Protein AF-A0A0F5JUY8-F1 (afdb_monomer)

Organism: NCBI:txid28092

Solvent-accessible surface area (backbone atoms only — not comparable to full-atom values): 11875 Å² total; per-residue (Å²): 127,95,74,89,75,73,87,66,77,48,59,68,58,51,35,54,55,33,52,53,48,35,56,56,37,53,53,51,24,50,56,30,47,75,56,16,34,54,60,63,17,45,33,35,49,43,54,36,54,53,33,39,54,48,33,49,47,42,26,49,24,62,66,76,54,71,52,73,68,51,56,54,43,42,58,39,68,73,52,69,70,44,87,41,70,90,46,50,93,74,43,79,65,74,76,66,86,75,63,64,68,58,53,43,50,52,51,36,68,35,85,86,72,62,82,61,39,69,62,50,38,50,52,56,50,50,56,54,57,67,34,45,32,47,67,72,6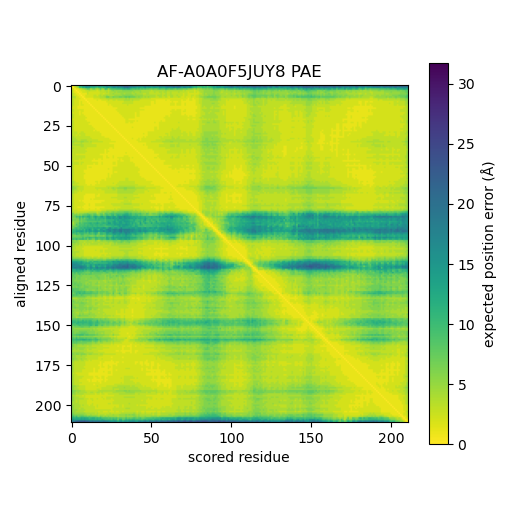0,33,66,79,55,57,49,71,38,46,37,84,90,77,75,40,72,51,83,82,34,38,69,89,40,71,66,39,51,56,52,62,60,52,51,52,58,56,53,53,48,50,46,51,38,53,25,47,43,26,54,36,74,66,38,57,71,61,20,55,53,43,46,55,49,46,55,54,49,67,74,64,57,90,129

Secondary structure (DSSP, 8-state):
------S--SHHHHHHHHHHHHHHHHHHHHHHHHHT-HHHHHHHHHHHHHHHHHHHHHHHHHHH---HHHHHHHHHHS--S-SSTT-GGG---------HHHHHHHHHT-TTT-S-HHHHHHHHHHHHHHHHHHHHT-HHHHGGGEETTTTEE--S--TTSHHHHHHHHHHHHHHHHHHHHHHHHHHHTT-HHHHHHHHHHHHHHHHT---

Sequence (211 aa):
MHGYRYTEQDAFHAILQKLARIVSTLRAAHLLLSNGFIQEQASLCRIVDEAEVDVTFLALGLIHGETDLHKRFLSTFYQEENEDPDRPAQTRNKRGNVPRQKIAAFIANSPTLGGDPSTAIAAMQAIHKTTSGYIHGASPFLMEMYCGRTCQFRMNGLRTSRLWQDHKDDIWNYVYRGLVAFCLTAKAIGDNSNFDTILEYTRKFSLSEPK

Radius of gyration: 19.15 Å; Cα contacts (8 Å, |Δi|>4): 217; chains: 1; bounding box: 52×30×54 Å

Structure (mmCIF, N/CA/C/O backbone):
data_AF-A0A0F5JUY8-F1
#
_entry.id   AF-A0A0F5JUY8-F1
#
loop_
_atom_site.group_PDB
_atom_site.id
_atom_site.type_symbol
_atom_site.label_atom_id
_atom_site.label_alt_id
_atom_site.label_comp_id
_atom_site.label_asym_id
_atom_site.label_entity_id
_atom_site.label_seq_id
_atom_site.pdbx_PDB_ins_code
_atom_site.Cartn_x
_atom_site.Cartn_y
_atom_site.Cartn_z
_atom_site.occupancy
_atom_site.B_iso_or_equiv
_atom_site.auth_seq_id
_atom_site.auth_comp_id
_atom_site.auth_asym_id
_atom_site.auth_atom_id
_atom_site.pdbx_PDB_model_num
ATOM 1 N N . MET A 1 1 ? -24.785 -7.655 -8.819 1.00 60.84 1 MET A N 1
ATOM 2 C CA . MET A 1 1 ? -23.397 -7.685 -8.285 1.00 60.84 1 MET A CA 1
ATOM 3 C C . MET A 1 1 ? -23.305 -8.727 -7.167 1.00 60.84 1 MET A C 1
ATOM 5 O O . MET A 1 1 ? -24.056 -8.612 -6.209 1.00 60.84 1 MET A O 1
ATOM 9 N N . HIS A 1 2 ? -22.433 -9.737 -7.282 1.00 71.06 2 HIS A N 1
ATOM 10 C CA . HIS A 1 2 ? -22.393 -10.920 -6.391 1.00 71.06 2 HIS A CA 1
ATOM 11 C C . HIS A 1 2 ? -21.433 -10.806 -5.181 1.00 71.06 2 HIS A C 1
ATOM 13 O O . HIS A 1 2 ? -20.951 -11.816 -4.681 1.00 71.06 2 HIS A O 1
ATOM 19 N N . GLY A 1 3 ? -21.109 -9.593 -4.720 1.00 82.25 3 GLY A N 1
ATOM 20 C CA . GLY A 1 3 ? -20.210 -9.392 -3.573 1.00 82.25 3 GLY A CA 1
ATOM 21 C C . GLY A 1 3 ? -20.919 -9.516 -2.220 1.00 82.25 3 GLY A C 1
ATOM 22 O O . GLY A 1 3 ? -22.042 -9.035 -2.063 1.00 82.25 3 GLY A O 1
ATOM 23 N N . TYR A 1 4 ? -20.259 -10.118 -1.230 1.00 90.12 4 TYR A N 1
ATOM 24 C CA . TYR A 1 4 ? -20.701 -10.054 0.168 1.00 90.12 4 TYR A CA 1
ATOM 25 C C . TYR A 1 4 ? -20.409 -8.667 0.759 1.00 90.12 4 TYR A C 1
ATOM 27 O O . TYR A 1 4 ? -19.415 -8.040 0.392 1.00 90.12 4 TYR A O 1
ATOM 35 N N . ARG A 1 5 ? -21.267 -8.193 1.672 1.00 91.31 5 ARG A N 1
ATOM 36 C CA . ARG A 1 5 ? -21.062 -6.960 2.448 1.00 91.31 5 ARG A CA 1
ATOM 37 C C . ARG A 1 5 ? -20.971 -7.292 3.927 1.00 91.31 5 ARG A C 1
ATOM 39 O O . ARG A 1 5 ? -21.705 -8.157 4.398 1.00 91.31 5 ARG A O 1
ATOM 46 N N . TYR A 1 6 ? -20.115 -6.570 4.639 1.00 93.38 6 TYR A N 1
ATOM 47 C CA . TYR A 1 6 ? -20.194 -6.522 6.092 1.00 93.38 6 TYR A CA 1
ATOM 48 C C . TYR A 1 6 ? -21.405 -5.695 6.515 1.00 93.38 6 TYR A C 1
ATOM 50 O O . TYR A 1 6 ? -21.670 -4.638 5.935 1.00 93.38 6 TYR A O 1
ATOM 58 N N . THR A 1 7 ? -22.121 -6.180 7.527 1.00 93.69 7 THR A N 1
ATOM 59 C CA . THR A 1 7 ? -23.129 -5.378 8.232 1.00 93.69 7 THR A CA 1
ATOM 60 C C . THR A 1 7 ? -22.418 -4.328 9.084 1.00 93.69 7 THR A C 1
ATOM 62 O O . THR A 1 7 ? -22.800 -3.161 9.119 1.00 93.69 7 THR A O 1
ATOM 65 N N . GLU A 1 8 ? -21.331 -4.747 9.723 1.00 92.69 8 GLU A N 1
ATOM 66 C CA . GLU A 1 8 ? -20.438 -3.956 10.547 1.00 92.69 8 GLU A CA 1
ATOM 67 C C . GLU A 1 8 ? -19.509 -3.124 9.646 1.00 92.69 8 GLU A C 1
ATOM 69 O O . GLU A 1 8 ? -18.502 -3.595 9.122 1.00 92.69 8 GLU A O 1
ATOM 74 N N . GLN A 1 9 ? -19.867 -1.861 9.420 1.00 95.94 9 GLN A N 1
ATOM 75 C CA . GLN A 1 9 ? -19.104 -0.919 8.590 1.00 95.94 9 GLN A CA 1
ATOM 76 C C . GLN A 1 9 ? -18.046 -0.148 9.401 1.00 95.94 9 GLN A C 1
ATOM 78 O O . GLN A 1 9 ? -17.915 1.072 9.290 1.00 95.94 9 GLN A O 1
ATOM 83 N N . ASP A 1 10 ? -17.296 -0.858 10.242 1.00 97.25 10 ASP A N 1
ATOM 84 C CA . ASP A 1 10 ? -16.294 -0.281 11.145 1.00 97.25 10 ASP A CA 1
ATOM 85 C C . ASP A 1 10 ? -14.859 -0.334 10.576 1.00 97.25 10 ASP A C 1
ATOM 87 O O . ASP A 1 10 ? -14.603 -0.846 9.474 1.00 97.25 10 ASP A O 1
ATOM 91 N N . ALA A 1 11 ? -13.910 0.237 11.329 1.00 98.12 11 ALA A N 1
ATOM 92 C CA . ALA A 1 11 ? -12.493 0.257 10.980 1.00 98.12 11 ALA A CA 1
ATOM 93 C C . ALA A 1 11 ? -11.860 -1.139 10.939 1.00 98.12 11 ALA A C 1
ATOM 95 O O . ALA A 1 11 ? -11.036 -1.400 10.062 1.00 98.12 11 ALA A O 1
ATOM 96 N N . PHE A 1 12 ? -12.252 -2.048 11.835 1.00 97.81 12 PHE A N 1
ATOM 97 C CA . PHE A 1 12 ? -11.693 -3.398 11.888 1.00 97.81 12 PHE A CA 1
ATOM 98 C C . PHE A 1 12 ? -11.998 -4.180 10.603 1.00 97.81 12 PHE A C 1
ATOM 100 O O . PHE A 1 12 ? -11.089 -4.718 9.965 1.00 97.81 12 PHE A O 1
ATOM 107 N N . HIS A 1 13 ? -13.253 -4.172 10.157 1.00 98.06 13 HIS A N 1
ATOM 108 C CA . HIS A 1 13 ? -13.663 -4.853 8.931 1.00 98.06 13 HIS A CA 1
ATOM 109 C C . HIS A 1 13 ? -13.074 -4.202 7.670 1.00 98.06 13 HIS A C 1
ATOM 111 O O . HIS A 1 13 ? -12.787 -4.892 6.685 1.00 98.06 13 HIS A O 1
ATOM 117 N N . ALA A 1 14 ? -12.827 -2.889 7.694 1.00 98.31 14 ALA A N 1
ATOM 118 C CA . ALA A 1 14 ? -12.140 -2.197 6.608 1.00 98.31 14 ALA A CA 1
ATOM 119 C C . ALA A 1 14 ? -10.657 -2.601 6.544 1.00 98.31 14 ALA A C 1
ATOM 121 O O . ALA A 1 14 ? -10.151 -2.907 5.461 1.00 98.31 14 ALA A O 1
ATOM 122 N N . ILE A 1 15 ? -9.978 -2.679 7.696 1.00 98.62 15 ILE A N 1
ATOM 123 C CA . ILE A 1 15 ? -8.600 -3.176 7.803 1.00 98.62 15 ILE A CA 1
ATOM 124 C C . ILE A 1 15 ? -8.510 -4.608 7.276 1.00 98.62 15 ILE A C 1
ATOM 126 O O . ILE A 1 15 ? -7.651 -4.889 6.443 1.00 98.62 15 ILE A O 1
ATOM 130 N N . LEU A 1 16 ? -9.419 -5.500 7.679 1.00 98.06 16 LEU A N 1
ATOM 131 C CA . LEU A 1 16 ? -9.415 -6.893 7.227 1.00 98.06 16 LEU A CA 1
ATOM 132 C C . LEU A 1 16 ? -9.500 -7.003 5.694 1.00 98.06 16 LEU A C 1
ATOM 134 O O . LEU A 1 16 ? -8.706 -7.715 5.071 1.00 98.06 16 LEU A O 1
ATOM 138 N N . GLN A 1 17 ? -10.403 -6.244 5.066 1.00 98.19 17 GLN A N 1
ATOM 139 C CA . GLN A 1 17 ? -10.517 -6.185 3.604 1.00 98.19 17 GLN A CA 1
ATOM 140 C C . GLN A 1 17 ? -9.240 -5.646 2.942 1.00 98.19 17 GLN A C 1
ATOM 142 O O . GLN A 1 17 ? -8.804 -6.162 1.907 1.00 98.19 17 GLN A O 1
ATOM 147 N N . LYS A 1 18 ? -8.606 -4.627 3.534 1.00 98.50 18 LYS A N 1
ATOM 148 C CA . LYS A 1 18 ? -7.357 -4.043 3.023 1.00 98.50 18 LYS A CA 1
ATOM 149 C C . LYS A 1 18 ? -6.161 -4.982 3.188 1.00 98.50 18 LYS A C 1
ATOM 151 O O . LYS A 1 18 ? -5.373 -5.098 2.253 1.00 98.50 18 LYS A O 1
ATOM 156 N N . LEU A 1 19 ? -6.057 -5.720 4.292 1.00 98.56 19 LEU A N 1
ATOM 157 C CA . LEU A 1 19 ? -5.031 -6.749 4.488 1.00 98.56 19 LEU A CA 1
ATOM 158 C C . LEU A 1 19 ? -5.168 -7.880 3.461 1.00 98.56 19 LEU A C 1
ATOM 160 O O . LEU A 1 19 ? -4.180 -8.267 2.831 1.00 98.56 19 LEU A O 1
ATOM 164 N N . ALA A 1 20 ? -6.393 -8.354 3.208 1.00 98.44 20 ALA A N 1
ATOM 165 C CA . ALA A 1 20 ? -6.652 -9.319 2.140 1.00 98.44 20 ALA A CA 1
ATOM 166 C C . ALA A 1 20 ? -6.228 -8.765 0.766 1.00 98.44 20 ALA A C 1
ATOM 168 O O . ALA A 1 20 ? -5.587 -9.465 -0.028 1.00 98.44 20 ALA A O 1
ATOM 169 N N . ARG A 1 21 ? -6.512 -7.479 0.503 1.00 98.25 21 ARG A N 1
ATOM 170 C CA . ARG A 1 21 ? -6.077 -6.795 -0.720 1.00 98.25 21 ARG A CA 1
ATOM 171 C C . ARG A 1 21 ? -4.555 -6.724 -0.833 1.00 98.25 21 ARG A C 1
ATOM 173 O O . ARG A 1 21 ? -4.052 -6.999 -1.921 1.00 98.25 21 ARG A O 1
ATOM 180 N N . ILE A 1 22 ? -3.829 -6.409 0.242 1.00 98.56 22 ILE A N 1
ATOM 181 C CA . ILE A 1 22 ? -2.356 -6.377 0.267 1.00 98.56 22 ILE A CA 1
ATOM 182 C C . ILE A 1 22 ? -1.791 -7.741 -0.136 1.00 98.56 22 ILE A C 1
ATOM 184 O O . ILE A 1 22 ? -1.026 -7.823 -1.095 1.00 98.56 22 ILE A O 1
ATOM 188 N N . VAL A 1 23 ? -2.223 -8.823 0.522 1.00 98.38 23 VAL A N 1
ATOM 189 C CA . VAL A 1 23 ? -1.712 -10.178 0.248 1.00 98.38 23 VAL A CA 1
ATOM 190 C C . VAL A 1 23 ? -1.997 -10.602 -1.191 1.00 98.38 23 VAL A C 1
ATOM 192 O O . VAL A 1 23 ? -1.097 -11.067 -1.894 1.00 98.38 23 VAL A O 1
ATOM 195 N N . SER A 1 24 ? -3.236 -10.423 -1.657 1.00 98.62 24 SER A N 1
ATOM 196 C CA . SER A 1 24 ? -3.607 -10.777 -3.031 1.00 98.62 24 SER A CA 1
ATOM 197 C C . SER A 1 24 ? -2.812 -9.971 -4.059 1.00 98.62 24 SER A C 1
ATOM 199 O O . SER A 1 24 ? -2.395 -10.515 -5.082 1.00 98.62 24 SER A O 1
ATOM 201 N N . THR A 1 25 ? -2.593 -8.683 -3.795 1.00 98.50 25 THR A N 1
ATOM 202 C CA . THR A 1 25 ? -1.889 -7.785 -4.716 1.00 98.50 25 THR A CA 1
ATOM 203 C C . THR A 1 25 ? -0.397 -8.103 -4.765 1.00 98.50 25 THR A C 1
ATOM 205 O O . THR A 1 25 ? 0.154 -8.185 -5.856 1.00 98.50 25 THR A O 1
ATOM 208 N N . LEU A 1 26 ? 0.246 -8.378 -3.624 1.00 98.25 26 LEU A N 1
ATOM 209 C CA . LEU A 1 26 ? 1.652 -8.797 -3.572 1.00 98.25 26 LEU A CA 1
ATOM 210 C C . LEU A 1 26 ? 1.892 -10.109 -4.326 1.00 98.25 26 LEU A C 1
ATOM 212 O O . LEU A 1 26 ? 2.867 -10.226 -5.064 1.00 98.25 26 LEU A O 1
ATOM 216 N N . ARG A 1 27 ? 0.981 -11.084 -4.204 1.00 98.31 27 ARG A N 1
ATOM 217 C CA . ARG A 1 27 ? 1.061 -12.336 -4.976 1.00 98.31 27 ARG A CA 1
ATOM 218 C C . ARG A 1 27 ? 1.004 -12.081 -6.483 1.00 98.31 27 ARG A C 1
ATOM 220 O O . ARG A 1 27 ? 1.808 -12.636 -7.229 1.00 98.31 27 ARG A O 1
ATOM 227 N N . ALA A 1 28 ? 0.080 -11.230 -6.926 1.00 98.56 28 ALA A N 1
ATOM 228 C CA . ALA A 1 28 ? -0.041 -10.859 -8.332 1.00 98.56 28 ALA A CA 1
ATOM 229 C C . ALA A 1 28 ? 1.184 -10.064 -8.824 1.00 98.56 28 ALA A C 1
ATOM 231 O O . ALA A 1 28 ? 1.727 -10.367 -9.885 1.00 98.56 28 ALA A O 1
ATOM 232 N N . ALA A 1 29 ? 1.678 -9.115 -8.024 1.00 98.00 29 ALA A N 1
ATOM 233 C CA . ALA A 1 29 ? 2.887 -8.345 -8.305 1.00 98.00 29 ALA A CA 1
ATOM 234 C C . ALA A 1 29 ? 4.107 -9.259 -8.472 1.00 98.00 29 ALA A C 1
ATOM 236 O O . ALA A 1 29 ? 4.846 -9.131 -9.446 1.00 98.00 29 ALA A O 1
ATOM 237 N N . HIS A 1 30 ? 4.271 -10.241 -7.582 1.00 97.31 30 HIS A N 1
ATOM 238 C CA . HIS A 1 30 ? 5.343 -11.225 -7.672 1.00 97.31 30 HIS A CA 1
ATOM 239 C C . HIS A 1 30 ? 5.247 -12.076 -8.947 1.00 97.31 30 HIS A C 1
ATOM 241 O O . HIS A 1 30 ? 6.266 -12.323 -9.591 1.00 97.31 30 HIS A O 1
ATOM 247 N N . LEU A 1 31 ? 4.045 -12.506 -9.349 1.00 98.19 31 LEU A N 1
ATOM 248 C CA . LEU A 1 31 ? 3.843 -13.265 -10.589 1.00 98.19 31 LEU A CA 1
ATOM 249 C C . LEU A 1 31 ? 4.230 -12.445 -11.830 1.00 98.19 31 LEU A C 1
ATOM 251 O O . LEU A 1 31 ? 4.887 -12.965 -12.735 1.00 98.19 31 LEU A O 1
ATOM 255 N N . LEU A 1 32 ? 3.845 -11.169 -11.868 1.00 98.00 32 LEU A N 1
ATOM 256 C CA . LEU A 1 32 ? 4.151 -10.255 -12.969 1.00 98.00 32 LEU A CA 1
ATOM 257 C C . LEU A 1 32 ? 5.644 -9.935 -13.044 1.00 98.00 32 LEU A C 1
ATOM 259 O O . LEU A 1 32 ? 6.250 -10.088 -14.106 1.00 98.00 32 LEU A O 1
ATOM 263 N N . LEU A 1 33 ? 6.264 -9.604 -11.909 1.00 97.00 33 LEU A N 1
ATOM 264 C CA . LEU A 1 33 ? 7.709 -9.407 -11.807 1.00 97.00 33 LEU A CA 1
ATOM 265 C C . LEU A 1 33 ? 8.464 -10.658 -12.236 1.00 97.00 33 LEU A C 1
ATOM 267 O O . LEU A 1 33 ? 9.381 -10.577 -13.053 1.00 97.00 33 LEU A O 1
ATOM 271 N N . SER A 1 34 ? 8.037 -11.822 -11.745 1.00 96.00 34 SER A N 1
ATOM 272 C CA . SER A 1 34 ? 8.616 -13.104 -12.130 1.00 96.00 34 SER A CA 1
ATOM 273 C C . SER A 1 34 ? 8.548 -13.314 -13.629 1.00 96.00 34 SER A C 1
ATOM 275 O O . SER A 1 34 ? 9.386 -14.042 -14.125 1.00 96.00 34 SER A O 1
ATOM 277 N N . ASN A 1 35 ? 7.617 -12.678 -14.351 1.00 96.50 35 ASN A N 1
ATOM 278 C CA . ASN A 1 35 ? 7.501 -12.727 -15.806 1.00 96.50 35 ASN A CA 1
ATOM 279 C C . ASN A 1 35 ? 8.121 -11.544 -16.565 1.00 96.50 35 ASN A C 1
ATOM 281 O O . ASN A 1 35 ? 8.217 -11.598 -17.788 1.00 96.50 35 ASN A O 1
ATOM 285 N N . GLY A 1 36 ? 8.659 -10.547 -15.863 1.00 96.62 36 GLY A N 1
ATOM 286 C CA . GLY A 1 36 ? 9.291 -9.368 -16.453 1.00 96.62 36 GLY A CA 1
ATOM 287 C C . GLY A 1 36 ? 8.333 -8.213 -16.749 1.00 96.62 36 GLY A C 1
ATOM 288 O O . GLY A 1 36 ? 8.748 -7.264 -17.409 1.00 96.62 36 GLY A O 1
ATOM 289 N N . PHE A 1 37 ? 7.085 -8.279 -16.287 1.00 97.38 37 PHE A N 1
ATOM 290 C CA . PHE A 1 37 ? 6.064 -7.241 -16.462 1.00 97.38 37 PHE A CA 1
ATOM 291 C C . PHE A 1 37 ? 6.195 -6.165 -15.374 1.00 97.38 37 PHE A C 1
ATOM 293 O O . PHE A 1 37 ? 5.450 -6.152 -14.393 1.00 97.38 37 PHE A O 1
ATOM 300 N N . ILE A 1 38 ? 7.221 -5.314 -15.500 1.00 95.81 38 ILE A N 1
ATOM 301 C CA . ILE A 1 38 ? 7.591 -4.341 -14.454 1.00 95.81 38 ILE A CA 1
ATOM 302 C C . ILE A 1 38 ? 6.604 -3.168 -14.349 1.00 95.81 38 ILE A C 1
ATOM 304 O O . ILE A 1 38 ? 6.386 -2.660 -13.255 1.00 95.81 38 ILE A O 1
ATOM 308 N N . GLN A 1 39 ? 5.965 -2.773 -15.456 1.00 95.38 39 GLN A N 1
ATOM 309 C CA . GLN A 1 39 ? 4.991 -1.675 -15.483 1.00 95.38 39 GLN A CA 1
ATOM 310 C C . GLN A 1 39 ? 3.730 -2.052 -14.699 1.00 95.38 39 GLN A C 1
ATOM 312 O O . GLN A 1 39 ? 3.247 -1.313 -13.834 1.00 95.38 39 GLN A O 1
ATOM 317 N N . GLU A 1 40 ? 3.223 -3.254 -14.963 1.00 96.31 40 GLU A N 1
ATOM 318 C CA . GLU A 1 40 ? 2.062 -3.812 -14.291 1.00 96.31 40 GLU A CA 1
ATOM 319 C C . GLU A 1 40 ? 2.392 -4.126 -12.831 1.00 96.31 40 GLU A C 1
ATOM 321 O O . GLU A 1 40 ? 1.599 -3.813 -11.942 1.00 96.31 40 GLU A O 1
ATOM 326 N N . GLN A 1 41 ? 3.577 -4.678 -12.547 1.00 96.69 41 GLN A N 1
ATOM 327 C CA . GLN A 1 41 ? 3.998 -4.899 -11.166 1.00 96.69 41 GLN A CA 1
ATOM 328 C C . GLN A 1 41 ? 4.091 -3.587 -10.373 1.00 96.69 41 GLN A C 1
ATOM 330 O O . GLN A 1 41 ? 3.559 -3.529 -9.265 1.00 96.69 41 GLN A O 1
ATOM 335 N N . ALA A 1 42 ? 4.704 -2.533 -10.911 1.00 95.06 42 ALA A N 1
ATOM 336 C CA . ALA A 1 42 ? 4.795 -1.248 -10.219 1.00 95.06 42 ALA A CA 1
ATOM 337 C C . ALA A 1 42 ? 3.412 -0.625 -9.971 1.00 95.06 42 ALA A C 1
ATOM 339 O O . ALA A 1 42 ? 3.148 -0.083 -8.894 1.00 95.06 42 ALA A O 1
ATOM 340 N N . SER A 1 43 ? 2.490 -0.794 -10.921 1.00 95.88 43 SER A N 1
ATOM 341 C CA . SER A 1 43 ? 1.083 -0.418 -10.755 1.00 95.88 43 SER A CA 1
ATOM 342 C C . SER A 1 43 ? 0.414 -1.173 -9.599 1.00 95.88 43 SER A C 1
ATOM 344 O O . SER A 1 43 ? -0.340 -0.590 -8.820 1.00 95.88 43 SER A O 1
ATOM 346 N N . LEU A 1 44 ? 0.713 -2.463 -9.422 1.00 97.00 44 LEU A N 1
ATOM 347 C CA . LEU A 1 44 ? 0.218 -3.231 -8.277 1.00 97.00 44 LEU A CA 1
ATOM 348 C C . LEU A 1 44 ? 0.881 -2.819 -6.956 1.00 97.00 44 LEU A C 1
ATOM 350 O O . LEU A 1 44 ? 0.208 -2.750 -5.930 1.00 97.00 44 LEU A O 1
ATOM 354 N N . CYS A 1 45 ? 2.165 -2.474 -6.964 1.00 94.94 45 CYS A N 1
ATOM 355 C CA . CYS A 1 45 ? 2.841 -1.931 -5.788 1.00 94.94 45 CYS A CA 1
ATOM 356 C C . CYS A 1 45 ? 2.212 -0.615 -5.307 1.00 94.94 45 CYS A C 1
ATOM 358 O O . CYS A 1 45 ? 2.065 -0.414 -4.101 1.00 94.94 45 CYS A O 1
ATOM 360 N N . ARG A 1 46 ? 1.715 0.228 -6.223 1.00 94.00 46 ARG A N 1
ATOM 361 C CA . ARG A 1 46 ? 0.920 1.413 -5.863 1.00 94.00 46 ARG A CA 1
ATOM 362 C C . ARG A 1 46 ? -0.354 1.060 -5.091 1.00 94.00 46 ARG A C 1
ATOM 364 O O . ARG A 1 46 ? -0.710 1.770 -4.155 1.00 94.00 46 ARG A O 1
ATOM 371 N N . ILE A 1 47 ? -1.035 -0.022 -5.468 1.00 95.56 47 ILE A N 1
ATOM 372 C CA . ILE A 1 47 ? -2.236 -0.507 -4.769 1.00 95.56 47 ILE A CA 1
ATOM 373 C C . ILE A 1 47 ? -1.875 -0.988 -3.357 1.00 95.56 47 ILE A C 1
ATOM 375 O O . ILE A 1 47 ? -2.625 -0.727 -2.416 1.00 95.56 47 ILE A O 1
ATOM 379 N N . VAL A 1 48 ? -0.733 -1.669 -3.196 1.00 96.31 48 VAL A N 1
ATOM 380 C CA . VAL A 1 48 ? -0.231 -2.096 -1.878 1.00 96.31 48 VAL A CA 1
ATOM 381 C C . VAL A 1 48 ? 0.081 -0.889 -0.998 1.00 96.31 48 VAL A C 1
ATOM 383 O O . VAL A 1 48 ? -0.381 -0.846 0.136 1.00 96.31 48 VAL A O 1
ATOM 386 N N . ASP A 1 49 ? 0.801 0.100 -1.529 1.00 94.00 49 ASP A N 1
ATOM 387 C CA . ASP A 1 49 ? 1.113 1.362 -0.845 1.00 94.00 49 ASP A CA 1
ATOM 388 C C . ASP A 1 49 ? -0.152 2.061 -0.330 1.00 94.00 49 ASP A C 1
ATOM 390 O O . ASP A 1 49 ? -0.241 2.466 0.827 1.00 94.00 49 ASP A O 1
ATOM 394 N N . GLU A 1 50 ? -1.173 2.144 -1.179 1.00 94.44 50 GLU A N 1
ATOM 395 C CA . GLU A 1 50 ? -2.433 2.784 -0.831 1.00 94.44 50 GLU A CA 1
ATOM 396 C C . GLU A 1 50 ? -3.168 2.059 0.297 1.00 94.44 50 GLU A C 1
ATOM 398 O O . GLU A 1 50 ? -3.663 2.700 1.229 1.00 94.44 50 GLU A O 1
ATOM 403 N N . ALA A 1 51 ? -3.214 0.727 0.206 1.00 97.06 51 ALA A N 1
ATOM 404 C CA . ALA A 1 51 ? -3.864 -0.126 1.184 1.00 97.06 51 ALA A CA 1
ATOM 405 C C . ALA A 1 51 ? -3.115 -0.154 2.520 1.00 97.06 51 ALA A C 1
ATOM 407 O O . ALA A 1 51 ? -3.763 -0.157 3.561 1.00 97.06 51 ALA A O 1
ATOM 408 N N . GLU A 1 52 ? -1.782 -0.140 2.509 1.00 96.12 52 GLU A N 1
ATOM 409 C CA . GLU A 1 52 ? -0.976 -0.078 3.729 1.00 96.12 52 GLU A CA 1
ATOM 410 C C . GLU A 1 52 ? -1.208 1.235 4.474 1.00 96.12 52 GLU A C 1
ATOM 412 O O . GLU A 1 52 ? -1.537 1.205 5.655 1.00 96.12 52 GLU A O 1
ATOM 417 N N . VAL A 1 53 ? -1.160 2.373 3.777 1.00 95.06 53 VAL A N 1
ATOM 418 C CA . VAL A 1 53 ? -1.448 3.680 4.386 1.00 95.06 53 VAL A CA 1
ATOM 419 C C . VAL A 1 53 ? -2.865 3.724 4.976 1.00 95.06 53 VAL A C 1
ATOM 421 O O . VAL A 1 53 ? -3.063 4.309 6.040 1.00 95.06 53 VAL A O 1
ATOM 424 N N . ASP A 1 54 ? -3.849 3.087 4.330 1.00 97.62 54 ASP A N 1
ATOM 425 C CA . ASP A 1 54 ? -5.212 2.977 4.873 1.00 97.62 54 ASP A CA 1
ATOM 426 C C . ASP A 1 54 ? -5.267 2.123 6.142 1.00 97.62 54 ASP A C 1
ATOM 428 O O . ASP A 1 54 ? -5.913 2.511 7.114 1.00 97.62 54 ASP A O 1
ATOM 432 N N . VAL A 1 55 ? -4.588 0.972 6.147 1.00 98.38 55 VAL A N 1
ATOM 433 C CA . VAL A 1 55 ? -4.501 0.102 7.329 1.00 98.38 55 VAL A CA 1
ATOM 434 C C . VAL A 1 55 ? -3.831 0.845 8.475 1.00 98.38 55 VAL A C 1
ATOM 436 O O . VAL A 1 55 ? -4.373 0.863 9.576 1.00 98.38 55 VAL A O 1
ATOM 439 N N . THR A 1 56 ? -2.705 1.507 8.217 1.00 96.69 56 THR A N 1
ATOM 440 C CA . THR A 1 56 ? -1.971 2.280 9.220 1.00 96.69 56 THR A CA 1
ATOM 441 C C . THR A 1 56 ? -2.827 3.407 9.789 1.00 96.69 56 THR A C 1
ATOM 443 O O . THR A 1 56 ? -2.908 3.561 11.007 1.00 96.69 56 THR A O 1
ATOM 446 N N . PHE A 1 57 ? -3.533 4.149 8.934 1.00 97.38 57 PHE A N 1
ATOM 447 C CA . PHE A 1 57 ? -4.473 5.186 9.356 1.00 97.38 57 PHE A CA 1
ATOM 448 C C . PHE A 1 57 ? -5.558 4.643 10.293 1.00 97.38 57 PHE A C 1
ATOM 450 O O . PHE A 1 57 ? -5.714 5.138 11.408 1.00 97.38 57 PHE A O 1
ATOM 457 N N . LEU A 1 58 ? -6.272 3.600 9.867 1.00 98.38 58 LEU A N 1
ATOM 458 C CA . LEU A 1 58 ? -7.374 3.024 10.635 1.00 98.38 58 LEU A CA 1
ATOM 459 C C . LEU A 1 58 ? -6.899 2.363 11.933 1.00 98.38 58 LEU A C 1
ATOM 461 O O . LEU A 1 58 ? -7.534 2.532 12.970 1.00 98.38 58 LEU A O 1
ATOM 465 N N . ALA A 1 59 ? -5.772 1.650 11.902 1.00 97.75 59 ALA A N 1
ATOM 466 C CA . ALA A 1 59 ? -5.214 0.992 13.077 1.00 97.75 59 ALA A CA 1
ATOM 467 C C . ALA A 1 59 ? -4.788 2.012 14.143 1.00 97.75 59 ALA A C 1
ATOM 469 O O . ALA A 1 59 ? -5.050 1.812 15.326 1.00 97.75 59 ALA A O 1
ATOM 470 N N . LEU A 1 60 ? -4.200 3.144 13.740 1.00 96.44 60 LEU A N 1
ATOM 471 C CA . LEU A 1 60 ? -3.907 4.240 14.665 1.00 96.44 60 LEU A CA 1
ATOM 472 C C . LEU A 1 60 ? -5.183 4.862 15.249 1.00 96.44 60 LEU A C 1
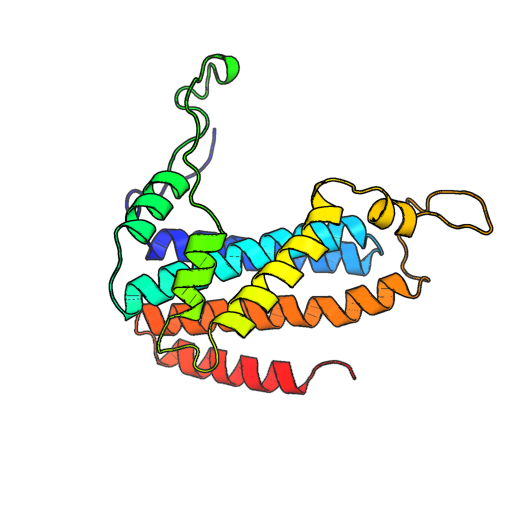ATOM 474 O O . LEU A 1 60 ? -5.185 5.208 16.428 1.00 96.44 60 LEU A O 1
ATOM 478 N N . GLY A 1 61 ? -6.261 4.958 14.466 1.00 96.38 61 GLY A N 1
ATOM 479 C CA . GLY A 1 61 ? -7.582 5.352 14.963 1.00 96.38 61 GLY A CA 1
ATOM 480 C C . GLY A 1 61 ? -8.138 4.388 16.014 1.00 96.38 61 GLY A C 1
ATOM 481 O O . GLY A 1 61 ? -8.647 4.828 17.039 1.00 96.38 61 GLY A O 1
ATOM 482 N N . LEU A 1 62 ? -7.975 3.077 15.820 1.00 96.94 62 LEU A N 1
ATOM 483 C CA . LEU A 1 62 ? -8.371 2.074 16.816 1.00 96.94 62 LEU A CA 1
ATOM 484 C C . LEU A 1 62 ? -7.538 2.159 18.107 1.00 96.94 62 LEU A C 1
ATOM 486 O O . LEU A 1 62 ? -8.076 1.965 19.192 1.00 96.94 62 LEU A O 1
ATOM 490 N N . ILE A 1 63 ? -6.240 2.469 18.005 1.00 95.00 63 ILE A N 1
ATOM 491 C CA . ILE A 1 63 ? -5.334 2.550 19.165 1.00 95.00 63 ILE A CA 1
ATOM 492 C C . ILE A 1 63 ? -5.549 3.840 19.968 1.00 95.00 63 ILE A C 1
ATOM 494 O O . ILE A 1 63 ? -5.567 3.805 21.197 1.00 95.00 63 ILE A O 1
ATOM 498 N N . HIS A 1 64 ? -5.669 4.981 19.286 1.00 94.06 64 HIS A N 1
ATOM 499 C CA . HIS A 1 64 ? -5.627 6.312 19.914 1.00 94.06 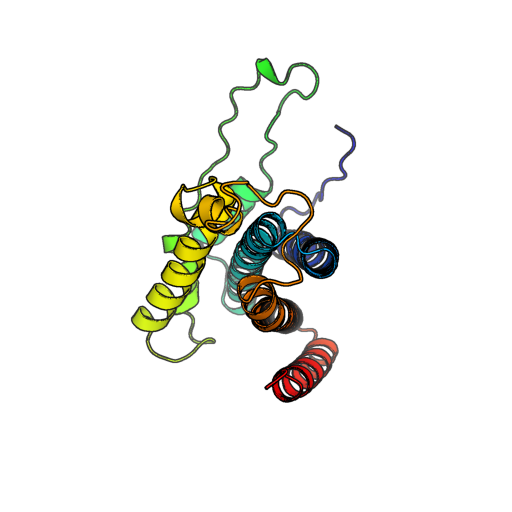64 HIS A CA 1
ATOM 500 C C . HIS A 1 64 ? -6.974 7.039 19.928 1.00 94.06 64 HIS A C 1
ATOM 502 O O . HIS A 1 64 ? -7.082 8.122 20.501 1.00 94.06 64 HIS A O 1
ATOM 508 N N . GLY A 1 65 ? -7.996 6.455 19.308 1.00 94.81 65 GLY A N 1
ATOM 509 C CA . GLY A 1 65 ? -9.315 7.048 19.142 1.00 94.81 65 GLY A CA 1
ATOM 510 C C . GLY A 1 65 ? -9.554 7.564 17.723 1.00 94.81 65 GLY A C 1
ATOM 511 O O . GLY A 1 65 ? -8.723 8.240 17.109 1.00 94.81 65 GLY A O 1
ATOM 512 N N . GLU A 1 66 ? -10.737 7.257 17.200 1.00 96.44 66 GLU A N 1
ATOM 513 C CA . GLU A 1 66 ? -11.158 7.692 15.876 1.00 96.44 66 GLU A CA 1
ATOM 514 C C . GLU A 1 66 ? -11.518 9.182 15.857 1.00 96.44 66 GLU A C 1
ATOM 516 O O . GLU A 1 66 ? -12.227 9.710 16.714 1.00 96.44 66 GLU A O 1
ATOM 521 N N . THR A 1 67 ? -11.085 9.858 14.799 1.00 96.88 67 THR A N 1
ATOM 522 C CA . THR A 1 67 ? -11.463 11.245 14.497 1.00 96.88 67 THR A CA 1
ATOM 523 C C . THR A 1 67 ? -12.563 11.297 13.438 1.00 96.88 67 THR A C 1
ATOM 525 O O . THR A 1 67 ? -12.837 10.314 12.749 1.00 96.88 67 THR A O 1
ATOM 528 N N . ASP A 1 68 ? -13.148 12.473 13.203 1.00 97.06 68 ASP A N 1
ATOM 529 C CA . ASP A 1 68 ? -14.124 12.647 12.116 1.00 97.06 68 ASP A CA 1
ATOM 530 C C . ASP A 1 68 ? -13.537 12.356 10.723 1.00 97.06 68 ASP A C 1
ATOM 532 O O . ASP A 1 68 ? -14.269 12.005 9.795 1.00 97.06 68 ASP A O 1
ATOM 536 N N . LEU A 1 69 ? -12.206 12.429 10.573 1.00 97.25 69 LEU A N 1
ATOM 537 C CA . LEU A 1 69 ? -11.527 11.994 9.353 1.00 97.25 69 LEU A CA 1
ATOM 538 C C . LEU A 1 69 ? -11.687 10.482 9.125 1.00 97.25 69 LEU A C 1
ATOM 540 O O . LEU A 1 69 ? -11.894 10.075 7.983 1.00 97.25 69 LEU A O 1
ATOM 544 N N . HIS A 1 70 ? -11.647 9.670 10.188 1.00 98.12 70 HIS A N 1
ATOM 545 C CA . HIS A 1 70 ? -11.845 8.218 10.111 1.00 98.12 70 HIS A CA 1
ATOM 546 C C . HIS A 1 70 ? -13.286 7.894 9.737 1.00 98.12 70 HIS A C 1
ATOM 548 O O . HIS A 1 70 ? -13.520 7.163 8.781 1.00 98.12 70 HIS A O 1
ATOM 554 N N . LYS A 1 71 ? -14.258 8.531 10.400 1.00 97.00 71 LYS A N 1
ATOM 555 C CA . LYS A 1 71 ? -15.686 8.353 10.091 1.00 97.00 71 LYS A CA 1
ATOM 556 C C . LYS A 1 71 ? -15.996 8.686 8.630 1.00 97.00 71 LYS A C 1
ATOM 558 O O . LYS A 1 71 ? -16.689 7.933 7.952 1.00 97.00 71 LYS A O 1
ATOM 563 N N . ARG A 1 72 ? -15.436 9.788 8.114 1.00 96.62 72 ARG A N 1
ATOM 564 C CA . ARG A 1 72 ? -15.579 10.175 6.701 1.00 96.62 72 ARG A CA 1
ATOM 565 C C . ARG A 1 72 ? -14.885 9.196 5.752 1.00 96.62 72 ARG A C 1
ATOM 567 O O . ARG A 1 72 ? -15.395 8.944 4.661 1.00 96.62 72 ARG A O 1
ATOM 574 N N . PHE A 1 73 ? -13.721 8.672 6.136 1.00 97.44 73 PHE A N 1
ATOM 575 C CA . PHE A 1 73 ? -13.047 7.624 5.376 1.00 97.44 73 PHE A CA 1
ATOM 576 C C . PHE A 1 73 ? -13.915 6.372 5.290 1.00 97.44 73 PHE A C 1
ATOM 578 O O . PHE A 1 73 ? -14.162 5.904 4.185 1.00 97.44 73 PHE A O 1
ATOM 585 N N . LEU A 1 74 ? -14.426 5.877 6.419 1.00 97.38 74 LEU A N 1
ATOM 586 C CA . LEU A 1 74 ? -15.247 4.669 6.471 1.00 97.38 74 LEU A CA 1
ATOM 587 C C . LEU A 1 74 ? -16.545 4.838 5.682 1.00 97.38 74 LEU A C 1
ATOM 589 O O . LEU A 1 74 ? -16.853 3.986 4.853 1.00 97.38 74 LEU A O 1
ATOM 593 N N . SER A 1 75 ? -17.242 5.972 5.825 1.00 95.00 75 SER A N 1
ATOM 594 C CA . SER A 1 75 ? -18.459 6.221 5.040 1.00 95.00 75 SER A CA 1
ATOM 595 C C . SER A 1 75 ? -18.186 6.212 3.534 1.00 95.00 75 SER A C 1
ATOM 597 O O . SER A 1 75 ? -18.962 5.654 2.767 1.00 95.00 75 SER A O 1
ATOM 599 N N . THR A 1 76 ? -17.045 6.763 3.107 1.00 94.06 76 THR A N 1
ATOM 600 C CA . THR A 1 76 ? -16.609 6.745 1.703 1.00 94.06 76 THR A CA 1
ATOM 601 C C . THR A 1 76 ? -16.163 5.347 1.261 1.00 94.06 76 THR A C 1
ATOM 603 O O . THR A 1 76 ? -16.378 4.947 0.115 1.00 94.06 76 THR A O 1
ATOM 606 N N . PHE A 1 77 ? -15.507 4.596 2.145 1.00 95.06 77 PHE A N 1
ATOM 607 C CA . PHE A 1 77 ? -14.994 3.261 1.866 1.00 95.06 77 PHE A CA 1
ATOM 608 C C . PHE A 1 77 ? -16.133 2.268 1.618 1.00 95.06 77 PHE A C 1
ATOM 610 O O . PHE A 1 77 ? -16.075 1.545 0.626 1.00 95.06 77 PHE A O 1
ATOM 617 N N . TYR A 1 78 ? -17.182 2.297 2.441 1.00 93.81 78 TYR A N 1
ATOM 618 C CA . TYR A 1 78 ? -18.343 1.411 2.318 1.00 93.81 78 TYR A CA 1
ATOM 619 C C . TYR A 1 78 ? -19.427 1.910 1.352 1.00 93.81 78 TYR A C 1
ATOM 621 O O . TYR A 1 78 ? -20.402 1.202 1.111 1.00 93.81 78 TYR A O 1
ATOM 629 N N . GLN A 1 79 ? -19.274 3.108 0.782 1.00 90.44 79 GLN A N 1
ATOM 630 C CA . GLN A 1 79 ? -20.210 3.629 -0.210 1.00 90.44 79 GLN A CA 1
ATOM 631 C C . GLN A 1 79 ? -20.180 2.779 -1.490 1.00 90.44 79 GLN A C 1
ATOM 633 O O . GLN A 1 79 ? -19.138 2.643 -2.135 1.00 90.44 79 GLN A O 1
ATOM 638 N N . GLU A 1 80 ? -21.342 2.250 -1.867 1.00 86.12 80 GLU A N 1
ATOM 639 C CA . GLU A 1 80 ? -21.545 1.511 -3.114 1.00 86.12 80 GLU A CA 1
ATOM 640 C C . GLU A 1 80 ? -21.541 2.462 -4.321 1.00 86.12 80 GLU A C 1
ATOM 642 O O . GLU A 1 80 ? -22.111 3.556 -4.291 1.00 86.12 80 GLU A O 1
ATOM 647 N N . GLU A 1 81 ? -20.896 2.030 -5.404 1.00 77.56 81 GLU A N 1
ATOM 648 C CA . GLU A 1 81 ? -20.702 2.849 -6.609 1.00 77.56 81 GLU A CA 1
ATOM 649 C C . GLU A 1 81 ? -21.944 2.857 -7.512 1.00 77.56 81 GLU A C 1
ATOM 651 O O . GLU A 1 81 ? -22.249 3.862 -8.150 1.00 77.56 81 GLU A O 1
ATOM 656 N N . ASN A 1 82 ? -22.707 1.758 -7.501 1.00 78.25 82 ASN A N 1
ATOM 657 C CA . ASN A 1 82 ? -23.984 1.619 -8.197 1.00 78.25 82 AS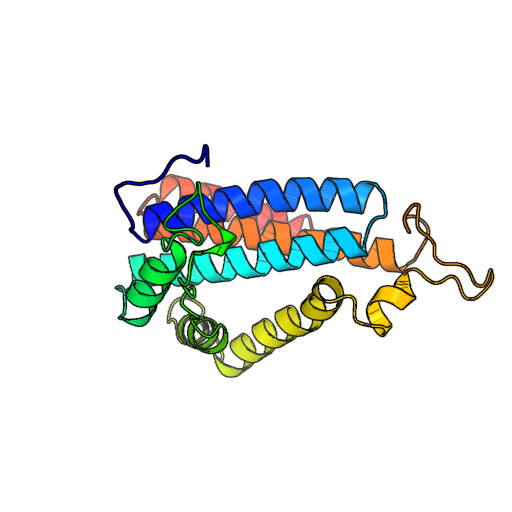N A CA 1
ATOM 658 C C . ASN A 1 82 ? -25.089 1.329 -7.174 1.00 78.25 82 ASN A C 1
ATOM 660 O O . ASN A 1 82 ? -25.227 0.190 -6.733 1.00 78.25 82 ASN A O 1
ATOM 664 N N . GLU A 1 83 ? -25.872 2.346 -6.799 1.00 73.50 83 GLU A N 1
ATOM 665 C CA . GLU A 1 83 ? -27.049 2.174 -5.926 1.00 73.50 83 GLU A CA 1
ATOM 666 C C . GLU A 1 83 ? -28.090 1.242 -6.559 1.00 73.50 83 GLU A C 1
ATOM 668 O O . GLU A 1 83 ? -28.716 0.454 -5.856 1.00 73.50 83 GLU A O 1
ATOM 673 N N . ASP A 1 84 ? -28.232 1.307 -7.888 1.00 77.50 84 ASP A N 1
ATOM 674 C CA . ASP A 1 84 ? -29.042 0.390 -8.686 1.00 77.50 84 ASP A CA 1
ATOM 675 C C . ASP A 1 84 ? -28.122 -0.435 -9.608 1.00 77.50 84 ASP A C 1
ATOM 677 O O . ASP A 1 84 ? -27.704 0.046 -10.670 1.00 77.50 84 ASP A O 1
ATOM 681 N N . PRO A 1 85 ? -27.775 -1.676 -9.216 1.00 76.06 85 PRO A N 1
ATOM 682 C CA . PRO A 1 85 ? -26.915 -2.546 -10.009 1.00 76.06 85 PRO A CA 1
ATOM 683 C C . PRO A 1 85 ? -27.493 -2.915 -11.378 1.00 76.06 85 PRO A C 1
ATOM 685 O O . PRO A 1 85 ? -26.721 -3.290 -12.260 1.00 76.06 85 PRO A O 1
ATOM 688 N N . ASP A 1 86 ? -28.814 -2.827 -11.555 1.00 81.81 86 ASP A N 1
ATOM 689 C CA . ASP A 1 86 ? -29.494 -3.183 -12.802 1.00 81.81 86 ASP A CA 1
ATOM 690 C C . ASP A 1 86 ? -29.515 -2.004 -13.785 1.00 81.81 86 ASP A C 1
ATOM 692 O O . ASP A 1 86 ? -29.669 -2.186 -14.995 1.00 81.81 86 ASP A O 1
ATOM 696 N N . ARG A 1 87 ? -29.306 -0.777 -13.287 1.00 80.12 87 ARG A N 1
ATOM 697 C CA . ARG A 1 87 ? -29.230 0.449 -14.096 1.00 80.12 87 ARG A CA 1
ATOM 698 C C . ARG A 1 87 ? -27.987 1.280 -13.758 1.00 80.12 87 ARG A C 1
ATOM 700 O O . ARG A 1 87 ? -28.110 2.471 -13.463 1.00 80.12 87 ARG A O 1
ATOM 707 N N . PRO A 1 88 ? -26.773 0.716 -13.899 1.00 78.88 88 PRO A N 1
ATOM 708 C CA . PRO A 1 88 ? -25.537 1.364 -13.458 1.00 78.88 88 PRO A CA 1
ATOM 709 C C . PRO A 1 88 ? -25.302 2.720 -14.137 1.00 78.88 88 PRO A C 1
ATOM 711 O O . PRO A 1 88 ? -24.872 3.670 -13.491 1.00 78.88 88 PRO A O 1
ATOM 714 N N . ALA A 1 89 ? -25.678 2.855 -15.415 1.00 82.00 89 ALA A N 1
ATOM 715 C CA . ALA A 1 89 ? -25.561 4.103 -16.174 1.00 82.00 89 ALA A CA 1
ATOM 716 C C . ALA A 1 89 ? -26.478 5.240 -15.675 1.00 82.00 89 ALA A C 1
ATOM 718 O O . ALA A 1 89 ? -26.297 6.390 -16.069 1.00 82.00 89 ALA A O 1
ATOM 719 N N . GLN A 1 90 ? -27.480 4.930 -14.848 1.00 78.31 90 GLN A N 1
ATOM 720 C CA . GLN A 1 90 ? -28.407 5.909 -14.274 1.00 78.31 90 GLN A CA 1
ATOM 721 C C . GLN A 1 90 ? -28.021 6.302 -12.846 1.00 78.31 90 GLN A C 1
ATOM 723 O O . GLN A 1 90 ? -28.580 7.261 -12.305 1.00 78.31 90 GLN A O 1
ATOM 728 N N . THR A 1 91 ? -27.049 5.610 -12.245 1.00 72.88 91 THR A N 1
ATOM 729 C CA . THR A 1 91 ? -26.546 5.953 -10.920 1.00 72.88 91 THR A CA 1
ATOM 730 C C . THR A 1 91 ? -25.844 7.306 -10.966 1.00 72.88 91 THR A C 1
ATOM 732 O O . THR A 1 91 ? -24.965 7.546 -11.791 1.00 72.88 91 THR A O 1
ATOM 735 N N . ARG A 1 92 ? -26.221 8.212 -10.060 1.00 76.19 92 ARG A N 1
ATOM 736 C CA . ARG A 1 92 ? -25.587 9.536 -9.914 1.00 76.19 92 ARG A CA 1
ATOM 737 C C . ARG A 1 92 ? -24.656 9.618 -8.711 1.00 76.19 92 ARG A C 1
ATOM 739 O O . ARG A 1 92 ? -24.174 10.705 -8.390 1.00 76.19 92 ARG A O 1
ATOM 746 N N . ASN A 1 93 ? -24.438 8.497 -8.027 1.00 77.12 93 ASN A N 1
ATOM 747 C CA . ASN A 1 93 ? -23.724 8.503 -6.769 1.00 77.12 93 ASN A CA 1
ATOM 748 C C . ASN A 1 93 ? -22.249 8.816 -7.021 1.00 77.12 93 ASN A C 1
ATOM 750 O O . ASN A 1 93 ? -21.533 8.059 -7.671 1.00 77.12 93 ASN A O 1
ATOM 754 N N . LYS A 1 94 ? -21.796 9.970 -6.532 1.00 76.81 94 LYS A N 1
ATOM 755 C CA . LYS A 1 94 ? -20.388 10.342 -6.596 1.00 76.81 94 LYS A CA 1
ATOM 756 C C . LYS A 1 94 ? -19.751 9.907 -5.293 1.00 76.81 94 LYS A C 1
ATOM 758 O O . LYS A 1 94 ? -20.020 10.505 -4.250 1.00 76.81 94 LYS A O 1
ATOM 763 N N . ARG A 1 95 ? -18.898 8.886 -5.366 1.00 78.38 95 ARG A N 1
ATOM 764 C CA . ARG A 1 95 ? -18.136 8.439 -4.205 1.00 78.38 95 ARG A CA 1
ATOM 765 C C . ARG A 1 95 ? -17.380 9.617 -3.598 1.00 78.38 95 ARG A C 1
ATOM 767 O O . ARG A 1 95 ? -16.780 10.427 -4.317 1.00 78.38 95 ARG A O 1
ATOM 774 N N . GLY A 1 96 ? -17.449 9.732 -2.274 1.00 80.31 96 GLY A N 1
ATOM 775 C CA . GLY A 1 96 ? -16.691 10.736 -1.538 1.00 80.31 96 GLY A CA 1
ATOM 776 C C . GLY A 1 96 ? -15.194 10.669 -1.860 1.00 80.31 96 GLY A C 1
ATOM 777 O O . GLY A 1 96 ? -14.671 9.650 -2.304 1.00 80.31 96 GLY A O 1
ATOM 778 N N . ASN A 1 97 ? -14.478 11.767 -1.623 1.00 84.50 97 ASN A N 1
ATOM 779 C CA . ASN A 1 97 ? -13.018 11.761 -1.652 1.00 84.50 97 ASN A CA 1
ATOM 780 C C . ASN A 1 97 ? -12.487 12.215 -0.290 1.00 84.50 97 ASN A C 1
ATOM 782 O O . ASN A 1 97 ? -12.892 13.268 0.229 1.00 84.50 97 ASN A O 1
ATOM 786 N N . VAL A 1 98 ? -11.591 11.413 0.286 1.00 91.62 98 VAL A N 1
ATOM 787 C CA . VAL A 1 98 ? -10.791 11.777 1.456 1.00 91.62 98 VAL A CA 1
ATOM 788 C C . VAL A 1 98 ? -9.377 12.083 0.968 1.00 91.62 98 VAL A C 1
ATOM 790 O O . VAL A 1 98 ? -8.692 11.180 0.487 1.00 91.62 98 VAL A O 1
ATOM 793 N N . PRO A 1 99 ? -8.914 13.344 1.067 1.00 90.94 99 PRO A N 1
ATOM 794 C CA . PRO A 1 99 ? -7.607 13.715 0.543 1.00 90.94 99 PRO A CA 1
ATOM 795 C C . PRO A 1 99 ? -6.482 12.900 1.191 1.00 90.94 99 PRO A C 1
ATOM 797 O O . PRO A 1 99 ? -6.300 12.957 2.408 1.00 90.94 99 PRO A O 1
ATOM 800 N N . ARG A 1 100 ? -5.673 12.210 0.374 1.00 90.19 100 ARG A N 1
ATOM 801 C CA . ARG A 1 100 ? -4.521 11.408 0.838 1.00 90.19 100 ARG A CA 1
ATOM 802 C C . ARG A 1 100 ? -3.550 12.209 1.701 1.00 90.19 100 ARG A C 1
ATOM 804 O O . ARG A 1 100 ? -3.036 11.690 2.681 1.00 90.19 100 ARG A O 1
ATOM 811 N N . GLN A 1 101 ? -3.365 13.491 1.388 1.00 90.75 101 GLN A N 1
ATOM 812 C CA . GLN A 1 101 ? -2.529 14.399 2.178 1.00 90.75 101 GLN A CA 1
ATOM 813 C C . GLN A 1 101 ? -3.008 14.533 3.631 1.00 90.75 101 GLN A C 1
ATOM 815 O O . GLN A 1 101 ? -2.178 14.622 4.527 1.00 90.75 101 GLN A O 1
ATOM 820 N N . LYS A 1 102 ? -4.326 14.505 3.885 1.00 93.94 102 LYS A N 1
ATOM 821 C CA . LYS A 1 102 ? -4.866 14.560 5.253 1.00 93.94 102 LYS A CA 1
ATOM 822 C C . LYS A 1 102 ? -4.596 13.268 6.019 1.00 93.94 102 LYS A C 1
ATOM 824 O O . LYS A 1 102 ? -4.279 13.331 7.200 1.00 93.94 102 LYS A O 1
ATOM 829 N N . ILE A 1 103 ? -4.688 12.125 5.341 1.00 94.38 103 ILE A N 1
ATOM 830 C CA . ILE A 1 103 ? -4.350 10.819 5.920 1.00 94.38 103 ILE A CA 1
ATOM 831 C C . ILE A 1 103 ? -2.854 10.769 6.258 1.00 94.38 103 ILE A C 1
ATOM 833 O O . ILE A 1 103 ? -2.496 10.478 7.393 1.00 94.38 103 ILE A O 1
ATOM 837 N N . ALA A 1 104 ? -1.986 11.145 5.315 1.00 92.06 104 ALA A N 1
ATOM 838 C CA . ALA A 1 104 ? -0.539 11.182 5.530 1.00 92.06 104 ALA A CA 1
ATOM 839 C C . ALA A 1 104 ? -0.146 12.134 6.671 1.00 92.06 104 ALA A C 1
ATOM 841 O O . ALA A 1 104 ? 0.680 11.785 7.508 1.00 92.06 104 ALA A O 1
ATOM 842 N N . ALA A 1 105 ? -0.774 13.314 6.744 1.00 92.12 105 ALA A N 1
ATOM 843 C CA . ALA A 1 105 ? -0.553 14.256 7.835 1.00 92.12 105 ALA A CA 1
ATOM 844 C C . ALA A 1 105 ? -0.997 13.684 9.188 1.00 92.12 105 ALA A C 1
ATOM 846 O O . ALA A 1 105 ? -0.286 13.857 10.173 1.00 92.12 105 ALA A O 1
ATOM 847 N N . PHE A 1 106 ? -2.135 12.987 9.254 1.00 93.88 106 PHE A N 1
ATOM 848 C CA . PHE A 1 106 ? -2.563 12.323 10.486 1.00 93.88 106 PHE A CA 1
ATOM 849 C C . PHE A 1 106 ? -1.537 11.277 10.941 1.00 93.88 106 PHE A C 1
ATOM 851 O O . PHE A 1 106 ? -1.107 11.305 12.090 1.00 93.88 106 PHE A O 1
ATOM 858 N N . ILE A 1 107 ? -1.106 10.405 10.025 1.00 93.00 107 ILE A N 1
ATOM 859 C CA . ILE A 1 107 ? -0.118 9.354 10.299 1.00 93.00 107 ILE A CA 1
ATOM 860 C C . ILE A 1 107 ? 1.197 9.969 10.794 1.00 93.00 107 ILE A C 1
ATOM 862 O O . ILE A 1 107 ? 1.694 9.586 11.847 1.00 93.00 107 ILE A O 1
ATOM 866 N N . ALA A 1 108 ? 1.732 10.966 10.087 1.00 90.38 108 ALA A N 1
ATOM 867 C CA . ALA A 1 108 ? 3.009 11.594 10.424 1.00 90.38 108 ALA A CA 1
ATOM 868 C C . ALA A 1 108 ? 3.012 12.331 11.774 1.00 90.38 108 ALA A C 1
ATOM 870 O O . ALA A 1 108 ? 4.064 12.475 12.384 1.00 90.38 108 ALA A O 1
ATOM 871 N N . ASN A 1 109 ? 1.849 12.789 12.247 1.00 88.56 109 ASN A N 1
ATOM 872 C CA . ASN A 1 109 ? 1.706 13.419 13.563 1.00 88.56 109 ASN A CA 1
ATOM 873 C C . ASN A 1 109 ? 1.391 12.410 14.683 1.00 88.56 109 ASN A C 1
ATOM 875 O O . ASN A 1 109 ? 1.172 12.813 15.825 1.00 88.56 109 ASN A O 1
ATOM 879 N N . SER A 1 110 ? 1.338 11.108 14.384 1.00 85.75 110 SER A N 1
ATOM 880 C CA . SER A 1 110 ? 1.073 10.090 15.395 1.00 85.75 110 SER A CA 1
ATOM 881 C C . SER A 1 110 ? 2.263 9.932 16.351 1.00 85.75 110 SER A C 1
ATOM 883 O O . SER A 1 110 ? 3.389 9.725 15.890 1.00 85.75 110 SER A O 1
ATOM 885 N N . PRO A 1 111 ? 2.034 9.902 17.680 1.00 75.75 111 PRO A N 1
ATOM 886 C CA . PRO A 1 111 ? 3.089 9.648 18.663 1.00 75.75 111 PRO A CA 1
ATOM 887 C C . PRO A 1 111 ? 3.804 8.302 18.471 1.00 75.75 111 PRO A C 1
ATOM 889 O O . PRO A 1 111 ? 4.916 8.120 18.955 1.00 75.75 111 PRO A O 1
ATOM 892 N N . THR A 1 112 ? 3.166 7.346 17.786 1.00 73.81 112 THR A N 1
ATOM 893 C CA . THR A 1 112 ? 3.673 5.979 17.598 1.00 73.81 112 THR A CA 1
ATOM 894 C C . THR A 1 112 ? 4.805 5.881 16.576 1.00 73.81 112 THR A C 1
ATOM 896 O O . THR A 1 112 ? 5.628 4.978 16.682 1.00 73.81 112 THR A O 1
ATOM 899 N N . LEU A 1 113 ? 4.857 6.780 15.589 1.00 68.19 113 LEU A N 1
ATOM 900 C CA . LEU A 1 113 ? 5.838 6.702 14.500 1.00 68.19 113 LEU A CA 1
ATOM 901 C C . LEU A 1 113 ? 7.188 7.335 14.856 1.00 68.19 113 LEU A C 1
ATOM 903 O O . LEU A 1 113 ? 8.211 6.898 14.335 1.00 68.19 113 LEU A O 1
ATOM 907 N N . GLY A 1 114 ? 7.203 8.302 15.780 1.00 63.62 114 GLY A N 1
ATOM 908 C CA . GLY A 1 114 ? 8.410 9.048 16.140 1.00 63.62 114 GLY A CA 1
ATOM 909 C C . GLY A 1 114 ? 9.024 9.826 14.958 1.00 63.62 114 GLY A C 1
ATOM 910 O O . GLY A 1 114 ? 8.620 9.687 13.807 1.00 63.62 114 GLY A O 1
ATOM 911 N N . GLY A 1 115 ? 10.025 10.665 15.234 1.00 74.88 115 GLY A N 1
ATOM 912 C CA . GLY A 1 115 ? 10.754 11.416 14.199 1.00 74.88 115 GLY A CA 1
ATOM 913 C C . GLY A 1 115 ? 10.084 12.719 13.734 1.00 74.88 115 GLY A C 1
ATOM 914 O O . GLY A 1 115 ? 9.135 13.196 14.351 1.00 74.88 115 GLY A O 1
ATOM 915 N N . ASP A 1 116 ? 10.634 13.331 12.676 1.00 82.69 116 ASP A N 1
ATOM 916 C CA . ASP A 1 116 ? 10.125 14.584 12.097 1.00 82.69 116 ASP A CA 1
ATOM 917 C C . ASP A 1 116 ? 8.936 14.316 11.146 1.00 82.69 116 ASP A C 1
ATOM 919 O O . ASP A 1 116 ? 9.121 13.680 10.098 1.00 82.69 116 ASP A O 1
ATOM 923 N N . PRO A 1 117 ? 7.733 14.845 11.449 1.00 83.25 117 PRO A N 1
ATOM 924 C CA . PRO A 1 117 ? 6.549 14.672 10.610 1.00 83.25 117 PRO A CA 1
ATOM 925 C C . PRO A 1 117 ? 6.738 15.173 9.174 1.00 83.25 117 PRO A C 1
ATOM 927 O O . PRO A 1 117 ? 6.181 14.596 8.238 1.00 83.25 117 PRO A O 1
ATOM 930 N N . SER A 1 118 ? 7.534 16.229 8.972 1.00 82.75 118 SER A N 1
ATOM 931 C CA . SER A 1 118 ? 7.744 16.827 7.646 1.00 82.75 118 SER A CA 1
ATOM 932 C C . SER A 1 118 ? 8.466 15.856 6.715 1.00 82.75 118 SER A C 1
ATOM 934 O O . SER A 1 118 ? 8.041 15.638 5.578 1.00 82.75 118 SER A O 1
ATOM 936 N N . THR A 1 119 ? 9.517 15.217 7.228 1.00 83.38 119 THR A N 1
ATOM 937 C CA . THR A 1 119 ? 10.283 14.190 6.520 1.00 83.38 119 THR A CA 1
ATOM 938 C C . THR A 1 119 ? 9.413 12.974 6.180 1.00 83.38 119 THR A C 1
ATOM 940 O O . THR A 1 119 ? 9.441 12.497 5.043 1.00 83.38 119 THR A O 1
ATOM 943 N N . ALA A 1 120 ? 8.577 12.507 7.115 1.00 83.50 120 ALA A N 1
ATOM 944 C CA . ALA A 1 120 ? 7.668 11.382 6.877 1.00 83.50 120 ALA A CA 1
ATOM 945 C C . ALA A 1 120 ? 6.627 11.688 5.781 1.00 83.50 120 ALA A C 1
ATOM 947 O O . ALA A 1 120 ? 6.393 10.868 4.888 1.00 83.50 120 ALA A O 1
ATOM 948 N N . ILE A 1 121 ? 6.032 12.887 5.799 1.00 85.75 121 ILE A N 1
ATOM 949 C CA . ILE A 1 121 ? 5.088 13.337 4.763 1.00 85.75 121 ILE A CA 1
ATOM 950 C C . ILE A 1 121 ? 5.774 13.409 3.398 1.00 85.75 121 ILE A C 1
ATOM 952 O O . ILE A 1 121 ? 5.213 12.929 2.410 1.00 85.75 121 ILE A O 1
ATOM 956 N N . ALA A 1 122 ? 6.979 13.981 3.332 1.00 86.62 122 ALA A N 1
ATOM 957 C CA . ALA A 1 122 ? 7.732 14.092 2.087 1.00 86.62 122 ALA A CA 1
ATOM 958 C C . ALA A 1 122 ? 8.051 12.711 1.490 1.00 86.62 122 ALA A C 1
ATOM 960 O O . ALA A 1 122 ? 7.866 12.509 0.289 1.00 86.62 122 ALA A O 1
ATOM 961 N N . ALA A 1 123 ? 8.445 11.744 2.324 1.00 85.44 123 ALA A N 1
ATOM 962 C CA . ALA A 1 123 ? 8.700 10.371 1.894 1.00 85.44 123 ALA A CA 1
ATOM 963 C C . ALA A 1 123 ? 7.436 9.700 1.327 1.00 85.44 123 ALA A C 1
ATOM 965 O O . ALA A 1 123 ? 7.464 9.173 0.212 1.00 85.44 123 ALA A O 1
ATOM 966 N N . MET A 1 124 ? 6.304 9.790 2.036 1.00 85.44 124 MET A N 1
ATOM 967 C CA . MET A 1 124 ? 5.019 9.259 1.557 1.00 85.44 124 MET A CA 1
ATOM 968 C C . MET A 1 124 ? 4.599 9.886 0.217 1.00 85.44 124 MET A C 1
ATOM 970 O O . MET A 1 124 ? 4.142 9.191 -0.691 1.00 85.44 124 MET A O 1
ATOM 974 N N . GLN A 1 125 ? 4.779 11.201 0.059 1.00 86.88 125 GLN A N 1
ATOM 975 C CA . GLN A 1 125 ? 4.460 11.90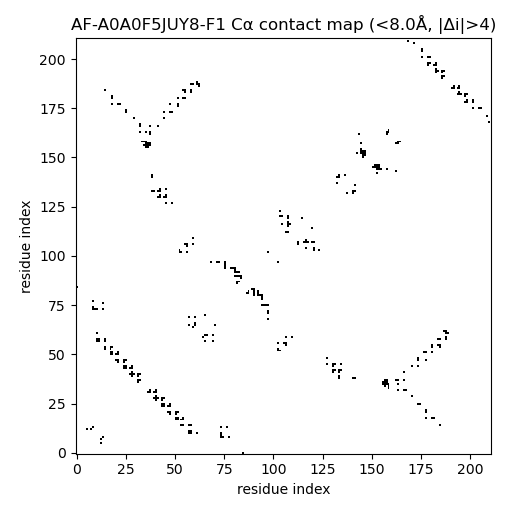3 -1.186 1.00 86.88 125 GLN A CA 1
ATOM 976 C C . GLN A 1 125 ? 5.382 11.506 -2.341 1.00 86.88 125 GLN A C 1
ATOM 978 O O . GLN A 1 125 ? 4.909 11.361 -3.470 1.00 86.88 125 GLN A O 1
ATOM 983 N N . ALA A 1 126 ? 6.677 11.325 -2.075 1.00 86.88 126 ALA A N 1
ATOM 984 C CA . ALA A 1 126 ? 7.640 10.891 -3.077 1.00 86.88 126 ALA A CA 1
ATOM 985 C C . ALA A 1 126 ? 7.274 9.506 -3.624 1.00 86.88 126 ALA A C 1
ATOM 987 O O . ALA A 1 126 ? 7.137 9.357 -4.837 1.00 86.88 126 ALA A O 1
ATOM 988 N N . ILE A 1 127 ? 7.008 8.532 -2.746 1.00 84.75 127 ILE A N 1
ATOM 989 C CA . ILE A 1 127 ? 6.593 7.176 -3.141 1.00 84.75 127 ILE A CA 1
ATOM 990 C C . ILE A 1 127 ? 5.324 7.232 -3.996 1.00 84.75 127 ILE A C 1
ATOM 992 O O . ILE A 1 127 ? 5.292 6.689 -5.104 1.00 84.75 127 ILE A O 1
ATOM 996 N N . HIS A 1 128 ? 4.303 7.951 -3.523 1.00 84.69 128 HIS A N 1
ATOM 997 C CA . HIS A 1 128 ? 3.026 8.099 -4.218 1.00 84.69 128 HIS A CA 1
ATOM 998 C C . HIS A 1 128 ? 3.178 8.713 -5.618 1.00 84.69 128 HIS A C 1
ATOM 1000 O O . HIS A 1 128 ? 2.547 8.260 -6.576 1.00 84.69 128 HIS A O 1
ATOM 1006 N N . LYS A 1 129 ? 4.013 9.750 -5.749 1.00 84.12 129 LYS A N 1
ATOM 1007 C CA . LYS A 1 129 ? 4.247 10.449 -7.017 1.00 84.12 129 LYS A CA 1
ATOM 1008 C C . LYS A 1 129 ? 5.027 9.583 -8.001 1.00 84.12 129 LYS A C 1
ATOM 1010 O O . LYS A 1 129 ? 4.643 9.516 -9.166 1.00 84.12 129 LYS A O 1
ATOM 1015 N N . THR A 1 130 ? 6.079 8.909 -7.539 1.00 81.31 130 THR A N 1
ATOM 1016 C CA . THR A 1 130 ? 6.906 8.024 -8.372 1.00 81.31 130 THR A CA 1
ATOM 1017 C C . THR A 1 130 ? 6.076 6.888 -8.956 1.00 81.31 130 THR A C 1
ATOM 1019 O O . THR A 1 130 ? 6.190 6.570 -10.133 1.00 81.31 130 THR A O 1
ATOM 1022 N N . THR A 1 131 ? 5.173 6.317 -8.16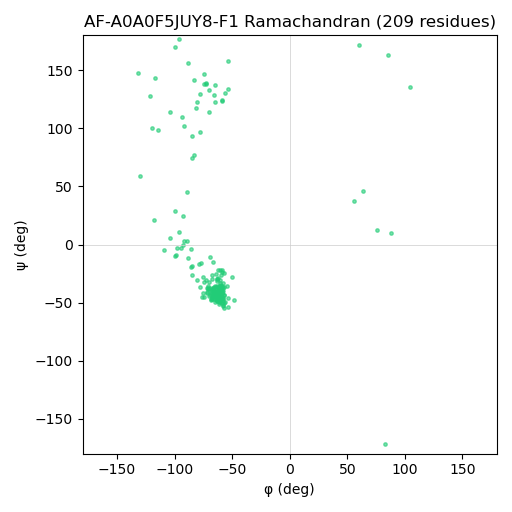4 1.00 82.44 131 THR A N 1
ATOM 1023 C CA . THR A 1 131 ? 4.362 5.170 -8.591 1.00 82.44 131 THR A CA 1
ATOM 1024 C C . THR A 1 131 ? 3.099 5.563 -9.376 1.00 82.44 131 THR A C 1
ATOM 1026 O O . THR A 1 131 ? 2.560 4.754 -10.129 1.00 82.44 131 THR A O 1
ATOM 1029 N N . SER A 1 132 ? 2.644 6.819 -9.283 1.00 87.38 132 SER A N 1
ATOM 1030 C CA . SER A 1 132 ? 1.494 7.343 -10.044 1.00 87.38 132 SER A CA 1
ATOM 1031 C C . SER A 1 132 ? 1.720 7.343 -11.564 1.00 87.38 132 SER A C 1
ATOM 1033 O O . SER A 1 132 ? 0.769 7.161 -12.326 1.00 87.38 132 SER A O 1
ATOM 1035 N N . GLY A 1 133 ? 2.972 7.484 -12.012 1.00 90.81 133 GLY A N 1
ATOM 1036 C CA . GLY A 1 133 ? 3.318 7.441 -13.433 1.00 90.81 133 GLY A CA 1
ATOM 1037 C C . GLY A 1 133 ? 2.985 6.108 -14.105 1.00 90.81 133 GLY A C 1
ATOM 1038 O O . GLY A 1 133 ? 2.464 6.114 -15.220 1.00 90.81 133 GLY A O 1
ATOM 1039 N N . TYR A 1 134 ? 3.193 4.991 -13.402 1.00 93.00 134 TYR A N 1
ATOM 1040 C CA . TYR A 1 134 ? 2.832 3.654 -13.883 1.00 93.00 134 TYR A CA 1
ATOM 1041 C C . TYR A 1 134 ? 1.313 3.470 -14.003 1.00 93.00 134 TYR A C 1
ATOM 1043 O O . TYR A 1 134 ? 0.840 2.907 -14.983 1.00 93.00 134 TYR A O 1
ATOM 1051 N N . ILE A 1 135 ? 0.534 4.024 -13.064 1.00 93.25 135 ILE A N 1
ATOM 1052 C CA . ILE A 1 135 ? -0.937 3.944 -13.091 1.00 93.25 135 ILE A CA 1
ATOM 1053 C C . ILE A 1 135 ? -1.532 4.687 -14.290 1.00 93.25 135 ILE A C 1
ATOM 1055 O O . ILE A 1 135 ? -2.483 4.212 -14.906 1.00 93.25 135 ILE A O 1
ATOM 1059 N N . HIS A 1 136 ? -1.005 5.870 -14.603 1.00 93.19 136 HIS A N 1
ATOM 1060 C CA . HIS A 1 136 ? -1.560 6.724 -15.655 1.00 93.19 136 HIS A CA 1
ATOM 1061 C C . HIS A 1 136 ? -0.895 6.540 -17.022 1.00 93.19 136 HIS A C 1
ATOM 1063 O O . HIS A 1 136 ? -1.315 7.186 -17.979 1.00 93.19 136 HIS A O 1
ATOM 1069 N N . GLY A 1 137 ? 0.138 5.699 -17.128 1.00 92.25 137 GLY A N 1
ATOM 1070 C CA . GLY A 1 137 ? 0.899 5.538 -18.367 1.00 92.25 137 GLY A CA 1
ATOM 1071 C C . GLY A 1 137 ? 1.625 6.823 -18.767 1.00 92.25 137 GLY A C 1
ATOM 1072 O O . GLY A 1 137 ? 1.558 7.260 -19.916 1.00 92.25 137 GLY A O 1
ATOM 1073 N N . ALA A 1 138 ? 2.297 7.475 -17.817 1.00 94.06 138 ALA A N 1
ATOM 1074 C CA . ALA A 1 138 ? 3.080 8.666 -18.119 1.00 94.06 138 ALA A CA 1
ATOM 1075 C C . ALA A 1 138 ? 4.253 8.317 -19.053 1.00 94.06 138 ALA A C 1
ATOM 1077 O O . ALA A 1 138 ? 4.945 7.321 -18.851 1.00 94.06 138 ALA A O 1
ATOM 1078 N N . SER A 1 139 ? 4.499 9.166 -20.057 1.00 95.44 139 SER A N 1
ATOM 1079 C CA . SER A 1 139 ? 5.465 8.895 -21.136 1.00 95.44 139 SER A CA 1
ATOM 1080 C C . SER A 1 139 ? 6.843 8.395 -20.657 1.00 95.44 139 SER A C 1
ATOM 1082 O O . SER A 1 139 ? 7.272 7.355 -21.155 1.00 95.44 139 SER A O 1
ATOM 1084 N N . PRO A 1 140 ? 7.511 9.013 -19.655 1.00 93.19 140 PRO A N 1
ATOM 1085 C CA . PRO A 1 140 ? 8.805 8.517 -19.176 1.00 93.19 140 PRO A CA 1
ATOM 1086 C C . PRO A 1 140 ? 8.775 7.060 -18.700 1.00 93.19 140 PRO A C 1
ATOM 1088 O O . PRO A 1 140 ? 9.718 6.322 -18.960 1.00 93.19 140 PRO A O 1
ATOM 1091 N N . PHE A 1 141 ? 7.677 6.642 -18.069 1.00 93.19 141 PHE A N 1
ATOM 1092 C CA . PHE A 1 141 ? 7.494 5.285 -17.561 1.00 93.19 141 PHE A CA 1
ATOM 1093 C C . PHE A 1 141 ? 7.215 4.311 -18.703 1.00 93.19 141 PHE A C 1
ATOM 1095 O O . PHE A 1 141 ? 7.861 3.277 -18.792 1.00 93.19 141 PHE A O 1
ATOM 1102 N N . LEU A 1 142 ? 6.342 4.660 -19.655 1.00 94.69 142 LEU A N 1
ATOM 1103 C CA . LEU A 1 142 ? 6.093 3.806 -20.826 1.00 94.69 142 LEU A CA 1
ATOM 1104 C C . LEU A 1 142 ? 7.360 3.579 -21.665 1.00 94.69 142 LEU A C 1
ATOM 1106 O O . LEU A 1 142 ? 7.551 2.503 -22.237 1.00 94.69 142 LEU A O 1
ATOM 1110 N N . MET A 1 143 ? 8.245 4.576 -21.720 1.00 95.69 143 MET A N 1
ATOM 1111 C CA . MET A 1 143 ? 9.513 4.487 -22.442 1.00 95.69 143 MET A CA 1
ATOM 1112 C C . MET A 1 143 ? 10.523 3.525 -21.802 1.00 95.69 143 MET A C 1
ATOM 1114 O O . MET A 1 143 ? 11.476 3.139 -22.474 1.00 95.69 143 MET A O 1
ATOM 1118 N N . GLU A 1 144 ? 10.299 3.036 -20.582 1.00 94.44 144 GLU A N 1
ATOM 1119 C CA . GLU A 1 144 ? 11.089 1.939 -20.001 1.00 94.44 144 GLU A CA 1
ATOM 1120 C C . GLU A 1 144 ? 10.959 0.632 -20.795 1.00 94.44 144 GLU A C 1
ATOM 1122 O O . GLU A 1 144 ? 11.888 -0.177 -20.851 1.00 94.44 144 GLU A O 1
ATOM 1127 N N . MET A 1 145 ? 9.816 0.430 -21.458 1.00 95.06 145 MET A N 1
ATOM 1128 C CA . MET A 1 145 ? 9.609 -0.704 -22.358 1.00 95.06 145 MET A CA 1
ATOM 1129 C C . MET A 1 145 ? 10.290 -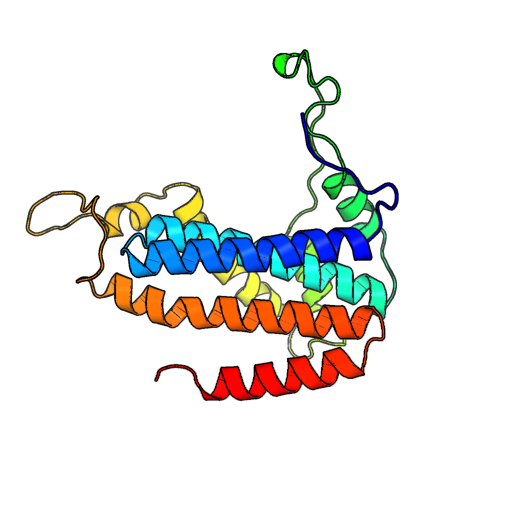0.511 -23.714 1.00 95.06 145 MET A C 1
ATOM 1131 O O . MET A 1 145 ? 10.436 -1.476 -24.468 1.00 95.06 145 MET A O 1
ATOM 1135 N N . TYR A 1 146 ? 10.694 0.711 -24.060 1.00 95.56 146 TYR A N 1
ATOM 1136 C CA . TYR A 1 146 ? 11.246 1.015 -25.370 1.00 95.56 146 TYR A CA 1
ATOM 1137 C C . TYR A 1 146 ? 12.719 0.608 -25.466 1.00 95.56 146 TYR A C 1
ATOM 1139 O O . TYR A 1 146 ? 13.586 1.073 -24.727 1.00 95.56 146 TYR A O 1
ATOM 1147 N N . CYS A 1 147 ? 13.037 -0.249 -26.433 1.00 92.12 147 CYS A N 1
ATOM 1148 C CA . CYS A 1 147 ? 14.408 -0.632 -26.729 1.00 92.12 147 CYS A CA 1
ATOM 1149 C C . CYS A 1 147 ? 14.995 0.298 -27.795 1.00 92.12 147 CYS A C 1
ATOM 1151 O O . CYS A 1 147 ? 14.764 0.111 -28.988 1.00 92.12 147 CYS A O 1
ATOM 1153 N N . GLY A 1 148 ? 15.827 1.257 -27.378 1.00 90.19 148 GLY A N 1
ATOM 1154 C CA . GLY A 1 148 ? 16.438 2.236 -28.289 1.00 90.19 148 GLY A CA 1
ATOM 1155 C C . GLY A 1 148 ? 17.292 1.639 -29.417 1.00 90.19 148 GLY A C 1
ATOM 1156 O O . GLY A 1 148 ? 17.441 2.267 -30.456 1.00 90.19 148 GLY A O 1
ATOM 1157 N N . ARG A 1 149 ? 17.816 0.414 -29.255 1.00 90.25 149 ARG A N 1
ATOM 1158 C CA . ARG A 1 149 ? 18.607 -0.269 -30.295 1.00 90.25 149 ARG A CA 1
ATOM 1159 C C . ARG A 1 149 ? 17.747 -0.881 -31.404 1.00 90.25 149 ARG A C 1
ATOM 1161 O O . ARG A 1 149 ? 18.184 -0.918 -32.547 1.00 90.25 149 ARG A O 1
ATOM 1168 N N . THR A 1 150 ? 16.577 -1.419 -31.062 1.00 92.25 150 THR A N 1
ATOM 1169 C CA . THR A 1 150 ? 15.666 -2.071 -32.025 1.00 92.25 150 THR A CA 1
ATOM 1170 C C . THR A 1 150 ? 14.526 -1.157 -32.462 1.00 92.25 150 THR A C 1
ATOM 1172 O O . THR A 1 150 ? 13.806 -1.494 -33.395 1.00 92.25 150 THR A O 1
ATOM 1175 N N . CYS A 1 151 ? 14.371 -0.007 -31.803 1.00 94.50 151 CYS A N 1
ATOM 1176 C CA . CYS A 1 151 ? 13.272 0.933 -31.982 1.00 94.50 151 CYS A CA 1
ATOM 1177 C C . CYS A 1 151 ? 11.889 0.294 -31.777 1.00 94.50 151 CYS A C 1
ATOM 1179 O O . CYS A 1 151 ? 10.934 0.602 -32.487 1.00 94.50 151 CYS A O 1
ATOM 1181 N N . GLN A 1 152 ? 11.784 -0.627 -30.815 1.00 95.44 152 GLN A N 1
ATOM 1182 C CA . GLN A 1 152 ? 10.569 -1.394 -30.538 1.00 95.44 152 GLN A CA 1
ATOM 1183 C C . GLN A 1 152 ? 10.227 -1.387 -29.049 1.00 95.44 152 GLN A C 1
ATOM 1185 O O . GLN A 1 152 ? 11.113 -1.401 -28.191 1.00 95.44 152 GLN A O 1
ATOM 1190 N N . PHE A 1 153 ? 8.930 -1.435 -28.743 1.00 96.19 153 PHE A N 1
ATOM 1191 C CA . PHE A 1 153 ? 8.446 -1.693 -27.390 1.00 96.19 153 PHE A CA 1
ATOM 1192 C C . PHE A 1 153 ? 8.535 -3.184 -27.060 1.00 96.19 153 PHE A C 1
ATOM 1194 O O . PHE A 1 153 ? 8.067 -4.045 -27.808 1.00 96.19 153 PHE A O 1
ATOM 1201 N N . ARG A 1 154 ? 9.129 -3.498 -25.911 1.00 94.06 154 ARG A N 1
ATOM 1202 C CA . ARG A 1 154 ? 9.262 -4.859 -25.393 1.00 94.06 154 ARG A CA 1
ATOM 1203 C C . ARG A 1 154 ? 8.005 -5.254 -24.623 1.00 94.06 154 ARG A C 1
ATOM 1205 O O . ARG A 1 154 ? 7.908 -5.020 -23.427 1.00 94.06 154 ARG A O 1
ATOM 1212 N N . MET A 1 155 ? 7.072 -5.900 -25.316 1.00 93.81 155 MET A N 1
ATOM 1213 C CA . MET A 1 155 ? 5.769 -6.293 -24.751 1.00 93.81 155 MET A CA 1
ATOM 1214 C C . MET A 1 155 ? 5.766 -7.671 -24.066 1.00 93.81 155 MET A C 1
ATOM 1216 O O . MET A 1 155 ? 4.828 -8.001 -23.354 1.00 93.81 155 MET A O 1
ATOM 1220 N N . ASN A 1 156 ? 6.822 -8.473 -24.238 1.00 94.31 156 ASN A N 1
ATOM 1221 C CA . ASN A 1 156 ? 6.939 -9.824 -23.660 1.00 94.31 156 ASN A CA 1
ATOM 1222 C C . ASN A 1 156 ? 7.799 -9.847 -22.383 1.00 94.31 156 ASN A C 1
ATOM 1224 O O . ASN A 1 156 ? 8.480 -10.830 -22.091 1.00 94.31 156 ASN A O 1
ATOM 1228 N N . GLY A 1 157 ? 7.815 -8.730 -21.656 1.00 93.12 157 GLY A N 1
ATOM 1229 C CA . GLY A 1 157 ? 8.576 -8.566 -20.427 1.00 93.12 157 GLY A CA 1
ATOM 1230 C C . GLY A 1 157 ? 10.041 -8.144 -20.609 1.00 93.12 157 GLY A C 1
ATOM 1231 O O . GLY A 1 157 ? 10.667 -8.235 -21.673 1.00 93.12 157 GLY A O 1
ATOM 1232 N N . LEU A 1 158 ? 10.598 -7.664 -19.499 1.00 94.56 158 LEU A N 1
ATOM 1233 C CA . LEU A 1 158 ? 11.877 -6.965 -19.407 1.00 94.56 158 LEU A CA 1
ATOM 1234 C C . LEU A 1 158 ? 12.915 -7.698 -18.542 1.00 94.56 158 LEU A C 1
ATOM 1236 O O . LEU A 1 158 ? 13.881 -7.072 -18.117 1.00 94.56 158 LEU A O 1
ATOM 1240 N N . ARG A 1 159 ? 12.779 -9.018 -18.327 1.00 92.69 159 ARG A N 1
ATOM 1241 C CA . ARG A 1 159 ? 13.627 -9.822 -17.407 1.00 92.69 159 ARG A CA 1
ATOM 1242 C C . ARG A 1 159 ? 15.143 -9.656 -17.579 1.00 92.69 159 ARG A C 1
ATOM 1244 O O . ARG A 1 159 ? 15.896 -9.871 -16.644 1.00 92.69 159 ARG A O 1
ATOM 1251 N N . THR A 1 160 ? 15.598 -9.326 -18.784 1.00 87.94 160 THR A N 1
ATOM 1252 C CA . THR A 1 160 ? 17.024 -9.155 -19.110 1.00 87.94 160 THR A CA 1
ATOM 1253 C C . THR A 1 160 ? 17.522 -7.715 -18.969 1.00 87.94 160 THR A C 1
ATOM 1255 O O . THR A 1 160 ? 18.676 -7.431 -19.275 1.00 87.94 160 THR A O 1
ATOM 1258 N N . SER A 1 161 ? 16.648 -6.781 -18.594 1.00 90.31 161 SER A N 1
ATOM 1259 C CA . SER A 1 161 ? 16.996 -5.373 -18.411 1.00 90.31 161 SER A CA 1
ATOM 1260 C C . SER A 1 161 ? 17.476 -5.103 -16.987 1.00 90.31 161 SER A C 1
ATOM 1262 O O . SER A 1 161 ? 17.087 -5.797 -16.051 1.00 90.31 161 SER A O 1
ATOM 1264 N N . ARG A 1 162 ? 18.262 -4.035 -16.821 1.00 90.81 162 ARG A N 1
ATOM 1265 C CA . ARG A 1 162 ? 18.625 -3.516 -15.498 1.00 90.81 162 ARG A CA 1
ATOM 1266 C C . ARG A 1 162 ? 17.395 -3.102 -14.682 1.00 90.81 162 ARG A C 1
ATOM 1268 O O . ARG A 1 162 ? 17.341 -3.398 -13.500 1.00 90.81 162 ARG A O 1
ATOM 1275 N N . LEU A 1 163 ? 16.390 -2.522 -15.339 1.00 92.94 163 LEU A N 1
ATOM 1276 C CA . LEU A 1 163 ? 15.146 -2.089 -14.696 1.00 92.94 163 LEU A CA 1
ATOM 1277 C C . LEU A 1 163 ? 14.427 -3.247 -13.997 1.00 92.94 163 LEU A C 1
ATOM 1279 O O . LEU A 1 163 ? 13.892 -3.087 -12.911 1.00 92.94 163 LEU A O 1
ATOM 1283 N N . TRP A 1 164 ? 14.453 -4.447 -14.578 1.00 95.62 164 TRP A N 1
ATOM 1284 C CA . TRP A 1 164 ? 13.870 -5.609 -13.913 1.00 95.62 164 TRP A CA 1
ATOM 1285 C C . TRP A 1 164 ? 14.565 -5.955 -12.594 1.00 95.62 164 TRP A C 1
ATOM 1287 O O . TRP A 1 164 ? 13.886 -6.342 -11.647 1.00 95.62 164 TRP A O 1
ATOM 1297 N N . GLN A 1 165 ? 15.890 -5.802 -12.524 1.00 93.31 165 GLN A N 1
ATOM 1298 C CA . GLN A 1 165 ? 16.638 -6.037 -11.292 1.00 93.31 165 GLN A CA 1
ATOM 1299 C C . GLN A 1 165 ? 16.277 -4.985 -10.234 1.00 93.31 165 GLN A C 1
ATOM 1301 O O . GLN A 1 165 ? 15.935 -5.365 -9.121 1.00 93.31 165 GLN A O 1
ATOM 1306 N N . ASP A 1 166 ? 16.206 -3.706 -10.616 1.00 92.81 166 ASP A N 1
ATOM 1307 C CA . ASP A 1 166 ? 15.801 -2.624 -9.706 1.00 92.81 166 ASP A CA 1
ATOM 1308 C C . ASP A 1 166 ? 14.400 -2.889 -9.103 1.00 92.81 166 ASP A C 1
ATOM 1310 O O . ASP A 1 166 ? 14.193 -2.769 -7.897 1.00 92.81 166 ASP A O 1
ATOM 1314 N N . HIS A 1 167 ? 13.439 -3.342 -9.918 1.00 94.31 167 HIS A N 1
ATOM 1315 C CA . HIS A 1 167 ? 12.094 -3.707 -9.445 1.00 94.31 167 HIS A CA 1
ATOM 1316 C C . HIS A 1 167 ? 12.066 -4.983 -8.599 1.00 94.31 167 HIS A C 1
ATOM 1318 O O . HIS A 1 167 ? 11.216 -5.134 -7.717 1.00 94.31 167 HIS A O 1
ATOM 1324 N N . LYS A 1 168 ? 12.958 -5.932 -8.893 1.00 93.88 168 LYS A N 1
ATOM 1325 C CA . LYS A 1 168 ? 13.091 -7.161 -8.114 1.00 93.88 168 LYS A CA 1
ATOM 1326 C C . LYS A 1 168 ? 13.595 -6.873 -6.711 1.00 93.88 168 LYS A C 1
ATOM 1328 O O . LYS A 1 168 ? 13.129 -7.523 -5.780 1.00 93.88 168 LYS A O 1
ATOM 1333 N N . ASP A 1 169 ? 14.495 -5.916 -6.572 1.00 91.19 169 ASP A N 1
ATOM 1334 C CA . ASP A 1 169 ? 15.014 -5.524 -5.270 1.00 91.19 169 ASP A CA 1
ATOM 1335 C C . ASP A 1 169 ? 13.957 -4.690 -4.521 1.00 91.19 169 ASP A C 1
ATOM 1337 O O . ASP A 1 169 ? 13.638 -4.977 -3.368 1.00 91.19 169 ASP A O 1
ATOM 1341 N N . ASP A 1 170 ? 13.271 -3.767 -5.207 1.00 91.38 170 ASP 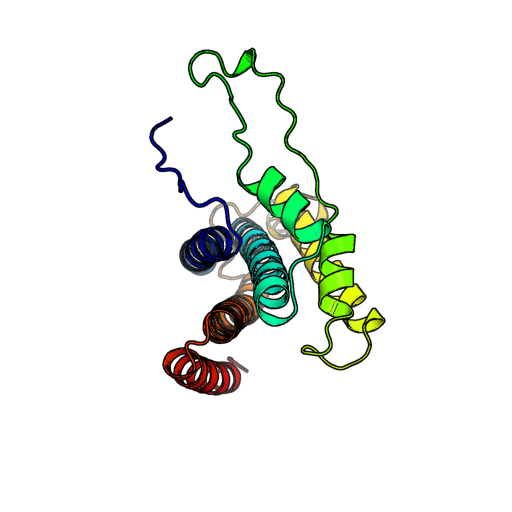A N 1
ATOM 1342 C CA . ASP A 1 170 ? 12.253 -2.908 -4.585 1.00 91.38 170 ASP A CA 1
ATOM 1343 C C . ASP A 1 170 ? 10.985 -3.653 -4.119 1.00 91.38 170 ASP A C 1
ATOM 1345 O O . ASP A 1 170 ? 10.328 -3.228 -3.167 1.00 91.38 170 ASP A O 1
ATOM 1349 N N . ILE A 1 171 ? 10.621 -4.800 -4.716 1.00 93.00 171 ILE A N 1
ATOM 1350 C CA . ILE A 1 171 ? 9.432 -5.554 -4.264 1.00 93.00 171 ILE A CA 1
ATOM 1351 C C . ILE A 1 171 ? 9.539 -5.983 -2.791 1.00 93.00 171 ILE A C 1
ATOM 1353 O O . ILE A 1 171 ? 8.515 -6.133 -2.116 1.00 93.00 171 ILE A O 1
ATOM 1357 N N . TRP A 1 172 ? 10.765 -6.133 -2.277 1.00 94.06 172 TRP A N 1
ATOM 1358 C CA . TRP A 1 172 ? 11.035 -6.469 -0.883 1.00 94.06 172 TRP A CA 1
ATOM 1359 C C . TRP A 1 172 ? 10.455 -5.431 0.082 1.00 94.06 172 TRP A C 1
ATOM 1361 O O . TRP A 1 172 ? 9.818 -5.796 1.075 1.00 94.06 172 TRP A O 1
ATOM 1371 N N . ASN A 1 173 ? 10.552 -4.145 -0.274 1.00 92.56 173 ASN A N 1
ATOM 1372 C CA . ASN A 1 173 ? 9.999 -3.040 0.506 1.00 92.56 173 ASN A CA 1
ATOM 1373 C C . ASN A 1 173 ? 8.486 -3.180 0.698 1.00 92.56 173 ASN A C 1
ATOM 1375 O O . ASN A 1 173 ? 7.966 -2.942 1.787 1.00 92.56 173 ASN A O 1
ATOM 1379 N N . TYR A 1 174 ? 7.753 -3.610 -0.331 1.00 94.56 174 TYR A N 1
ATOM 1380 C CA . TYR A 1 174 ? 6.297 -3.760 -0.244 1.00 94.56 174 TYR A CA 1
ATOM 1381 C C . TYR A 1 174 ? 5.880 -4.977 0.580 1.00 94.56 174 TYR A C 1
ATOM 1383 O O . TYR A 1 174 ? 4.855 -4.928 1.262 1.00 94.56 174 TYR A O 1
ATOM 1391 N N . VAL A 1 175 ? 6.675 -6.051 0.565 1.00 96.12 175 VAL A N 1
ATOM 1392 C CA . VAL A 1 175 ? 6.450 -7.198 1.456 1.00 96.12 175 VAL A CA 1
ATOM 1393 C C . VAL A 1 175 ? 6.697 -6.788 2.906 1.00 96.12 175 VAL A C 1
ATOM 1395 O O . VAL A 1 175 ? 5.836 -7.030 3.752 1.00 96.12 175 VAL A O 1
ATOM 1398 N N . TYR A 1 176 ? 7.808 -6.098 3.184 1.00 95.56 176 TYR A N 1
ATOM 1399 C CA . TYR A 1 176 ? 8.110 -5.566 4.514 1.00 95.56 176 TYR A CA 1
ATOM 1400 C C . TYR A 1 176 ? 6.993 -4.646 5.028 1.00 95.56 176 TYR A C 1
ATOM 1402 O O . TYR A 1 176 ? 6.474 -4.847 6.125 1.00 95.56 176 TYR A O 1
ATOM 1410 N N . ARG A 1 177 ? 6.550 -3.683 4.211 1.00 93.69 177 ARG A N 1
ATOM 1411 C CA . ARG A 1 177 ? 5.439 -2.778 4.548 1.00 93.69 177 ARG A CA 1
ATOM 1412 C C . ARG A 1 177 ? 4.133 -3.529 4.806 1.00 93.69 177 ARG A C 1
ATOM 1414 O O . ARG A 1 177 ? 3.415 -3.201 5.746 1.00 93.69 177 ARG A O 1
ATOM 1421 N N . GLY A 1 178 ? 3.855 -4.577 4.029 1.00 96.44 178 GLY A N 1
ATOM 1422 C CA . GLY A 1 178 ? 2.738 -5.480 4.289 1.00 96.44 178 GLY A CA 1
ATOM 1423 C C . GLY A 1 178 ? 2.825 -6.118 5.677 1.00 96.44 178 GLY A C 1
ATOM 1424 O O . GLY A 1 178 ? 1.860 -6.056 6.433 1.00 96.44 178 GLY A O 1
ATOM 1425 N N . LEU A 1 179 ? 3.984 -6.669 6.051 1.00 97.19 179 LEU A N 1
ATOM 1426 C CA . LEU A 1 179 ? 4.202 -7.265 7.377 1.00 97.19 179 LEU A CA 1
ATOM 1427 C C . LEU A 1 179 ? 4.014 -6.249 8.514 1.00 97.19 179 LEU A C 1
ATOM 1429 O O . LEU A 1 179 ? 3.363 -6.561 9.512 1.00 97.19 179 LEU A O 1
ATOM 1433 N N . VAL A 1 180 ? 4.507 -5.018 8.341 1.00 95.25 180 VAL A N 1
ATOM 1434 C CA . VAL A 1 180 ? 4.289 -3.922 9.299 1.00 95.25 180 VAL A CA 1
ATOM 1435 C C . VAL A 1 180 ? 2.796 -3.613 9.460 1.00 95.25 180 VAL A C 1
ATOM 1437 O O . VAL A 1 180 ? 2.335 -3.454 10.589 1.00 95.25 180 VAL A O 1
ATOM 1440 N N . ALA A 1 181 ? 2.016 -3.611 8.375 1.00 96.88 181 ALA A N 1
ATOM 1441 C CA . ALA A 1 181 ? 0.567 -3.405 8.434 1.00 96.88 181 ALA A CA 1
ATOM 1442 C C . ALA A 1 181 ? -0.151 -4.502 9.247 1.00 96.88 181 ALA A C 1
ATOM 1444 O O . ALA A 1 181 ? -1.036 -4.207 10.056 1.00 96.88 181 ALA A O 1
ATOM 1445 N N . PHE A 1 182 ? 0.256 -5.767 9.082 1.00 97.88 182 PHE A N 1
ATOM 1446 C CA . PHE A 1 182 ? -0.248 -6.886 9.891 1.00 97.88 182 PHE A CA 1
ATOM 1447 C C . PHE A 1 182 ? 0.138 -6.744 11.368 1.00 97.88 182 PHE A C 1
ATOM 1449 O O . PHE A 1 182 ? -0.706 -6.934 12.242 1.00 97.88 182 PHE A O 1
ATOM 1456 N N . CYS A 1 183 ? 1.386 -6.362 11.644 1.00 96.44 183 CYS A N 1
ATOM 1457 C CA . CYS A 1 183 ? 1.879 -6.105 12.994 1.00 96.44 183 CYS A CA 1
ATOM 1458 C C . CYS A 1 183 ? 1.045 -5.013 13.684 1.00 96.44 183 CYS A C 1
ATOM 1460 O O . CYS A 1 183 ? 0.482 -5.224 14.758 1.00 96.44 183 CYS A O 1
ATOM 1462 N N . LEU A 1 184 ? 0.875 -3.866 13.027 1.00 95.19 184 LEU A N 1
ATOM 1463 C CA . LEU A 1 184 ? 0.107 -2.750 13.571 1.00 95.19 184 LEU A CA 1
ATOM 1464 C C . LEU A 1 184 ? -1.373 -3.108 13.773 1.00 95.19 184 LEU A C 1
ATOM 1466 O O . LEU A 1 184 ? -1.965 -2.708 14.773 1.00 95.19 184 LEU A O 1
ATOM 1470 N N . THR A 1 185 ? -1.951 -3.916 12.881 1.00 97.56 185 THR A N 1
ATOM 1471 C CA . THR A 1 185 ? -3.319 -4.429 13.045 1.00 97.56 185 THR A CA 1
ATOM 1472 C C . THR A 1 185 ? -3.444 -5.317 14.279 1.00 97.56 185 THR A C 1
ATOM 1474 O O . THR A 1 185 ? -4.350 -5.103 15.081 1.00 97.56 185 THR A O 1
ATOM 1477 N N . ALA A 1 186 ? -2.529 -6.274 14.470 1.00 97.69 186 ALA A N 1
ATOM 1478 C CA . ALA A 1 186 ? -2.521 -7.137 15.652 1.00 97.69 186 ALA A CA 1
ATOM 1479 C C . ALA A 1 186 ? -2.430 -6.306 16.940 1.00 97.69 186 ALA A C 1
ATOM 1481 O O . ALA A 1 186 ? -3.163 -6.552 17.900 1.00 97.69 186 ALA A O 1
ATOM 1482 N N . LYS A 1 187 ? -1.607 -5.248 16.928 1.00 95.62 187 LYS A N 1
ATOM 1483 C CA . LYS A 1 187 ? -1.533 -4.305 18.046 1.00 95.62 187 LYS A CA 1
ATOM 1484 C C . LYS A 1 187 ? -2.856 -3.578 18.286 1.00 95.62 187 LYS A C 1
ATOM 1486 O O . LYS A 1 187 ? -3.278 -3.473 19.435 1.00 95.62 187 LYS A O 1
ATOM 1491 N N . ALA A 1 188 ? -3.493 -3.090 17.225 1.00 96.38 188 ALA A N 1
ATOM 1492 C CA . ALA A 1 188 ? -4.732 -2.320 17.296 1.00 96.38 188 ALA A CA 1
ATOM 1493 C C . ALA A 1 188 ? -5.915 -3.113 17.864 1.00 96.38 188 ALA A C 1
ATOM 1495 O O . ALA A 1 188 ? -6.760 -2.537 18.541 1.00 96.38 188 ALA A O 1
ATOM 1496 N N . ILE A 1 189 ? -5.951 -4.428 17.642 1.00 96.75 189 ILE A N 1
ATOM 1497 C CA . ILE A 1 189 ? -6.996 -5.309 18.186 1.00 96.75 189 ILE A CA 1
ATOM 1498 C C . ILE A 1 189 ? -6.627 -5.936 19.540 1.00 96.75 189 ILE A C 1
ATOM 1500 O O . ILE A 1 189 ? -7.386 -6.741 20.071 1.00 96.75 189 ILE A O 1
ATOM 1504 N N . GLY A 1 190 ? -5.463 -5.592 20.102 1.00 96.44 190 GLY A N 1
ATOM 1505 C CA . GLY A 1 190 ? -4.992 -6.121 21.385 1.00 96.44 190 GLY A CA 1
ATOM 1506 C C . GLY A 1 190 ? -4.452 -7.557 21.341 1.00 96.44 190 GLY A C 1
ATOM 1507 O O . GLY A 1 190 ? -4.216 -8.147 22.396 1.00 96.44 190 GLY A O 1
ATOM 1508 N N . ASP A 1 191 ? -4.212 -8.120 20.154 1.00 97.25 191 ASP A N 1
ATOM 1509 C CA . ASP A 1 191 ? -3.654 -9.464 19.981 1.00 97.25 191 ASP A CA 1
ATOM 1510 C C . ASP A 1 191 ? -2.123 -9.436 20.100 1.00 97.25 191 ASP A C 1
ATOM 1512 O O . ASP A 1 191 ? -1.376 -9.470 19.117 1.00 97.25 191 ASP A O 1
ATOM 1516 N N . ASN A 1 192 ? -1.645 -9.338 21.344 1.00 96.06 192 ASN A N 1
ATOM 1517 C CA . ASN A 1 192 ? -0.212 -9.249 21.629 1.00 96.06 192 ASN A CA 1
ATOM 1518 C C . ASN A 1 192 ? 0.556 -10.511 21.186 1.00 96.06 192 ASN A C 1
ATOM 1520 O O . ASN A 1 192 ? 1.709 -10.403 20.782 1.00 96.06 192 ASN A O 1
ATOM 1524 N N . SER A 1 193 ? -0.079 -11.691 21.193 1.00 97.06 193 SER A N 1
ATOM 1525 C CA . SER A 1 193 ? 0.588 -12.936 20.785 1.00 97.06 193 SER A CA 1
ATOM 1526 C C . SER A 1 193 ? 0.915 -12.938 19.293 1.00 97.06 193 SER A C 1
ATOM 1528 O O . SER A 1 193 ? 2.032 -13.295 18.901 1.00 97.06 193 SER A O 1
ATOM 1530 N N . ASN A 1 194 ? -0.043 -12.542 18.448 1.00 96.88 194 ASN A N 1
ATOM 1531 C CA . ASN A 1 194 ? 0.218 -12.406 17.018 1.00 96.88 194 ASN A CA 1
ATOM 1532 C C . ASN A 1 194 ? 1.125 -11.209 16.732 1.00 96.88 194 ASN A C 1
ATOM 1534 O O . ASN A 1 194 ? 2.007 -11.324 15.884 1.00 96.88 194 ASN A O 1
ATOM 1538 N N . PHE A 1 195 ? 0.974 -10.098 17.459 1.00 97.31 195 PHE A N 1
ATOM 1539 C CA . PHE A 1 195 ? 1.869 -8.946 17.341 1.00 97.31 195 PHE A CA 1
ATOM 1540 C C . PHE A 1 195 ? 3.340 -9.342 17.523 1.00 97.31 195 PHE A C 1
ATOM 1542 O O . PHE A 1 195 ? 4.144 -9.092 16.627 1.00 97.31 195 PHE A O 1
ATOM 1549 N N . ASP A 1 196 ? 3.686 -10.013 18.626 1.00 97.19 196 ASP A N 1
ATOM 1550 C CA . ASP A 1 196 ? 5.072 -10.398 18.920 1.00 97.19 196 ASP A CA 1
ATOM 1551 C C . ASP A 1 196 ? 5.623 -11.372 17.869 1.00 97.19 196 ASP A C 1
ATOM 1553 O O . ASP A 1 196 ? 6.752 -11.222 17.394 1.00 97.19 196 ASP A O 1
ATOM 1557 N N . THR A 1 197 ? 4.798 -12.332 17.439 1.00 97.94 197 THR A N 1
ATOM 1558 C CA . THR A 1 197 ? 5.165 -13.315 16.409 1.00 97.94 197 THR A CA 1
ATOM 1559 C C . THR A 1 197 ? 5.447 -12.647 15.062 1.00 97.94 197 THR A C 1
ATOM 1561 O O . THR A 1 197 ? 6.467 -12.919 14.422 1.00 97.94 197 THR A O 1
ATOM 1564 N N . ILE A 1 198 ? 4.558 -11.752 14.624 1.00 97.25 198 ILE A N 1
ATOM 1565 C CA . ILE A 1 198 ? 4.687 -11.041 13.348 1.00 97.25 198 ILE A CA 1
ATOM 1566 C C . ILE A 1 198 ? 5.861 -10.065 13.407 1.00 97.25 198 ILE A C 1
ATOM 1568 O O . ILE A 1 198 ? 6.624 -9.976 12.445 1.00 97.25 198 ILE A O 1
ATOM 1572 N N . LEU A 1 199 ? 6.048 -9.358 14.522 1.00 96.19 199 LEU A N 1
ATOM 1573 C CA . LEU A 1 199 ? 7.160 -8.431 14.707 1.00 96.19 199 LEU A CA 1
ATOM 1574 C C . LEU A 1 199 ? 8.508 -9.151 14.621 1.00 96.19 199 LE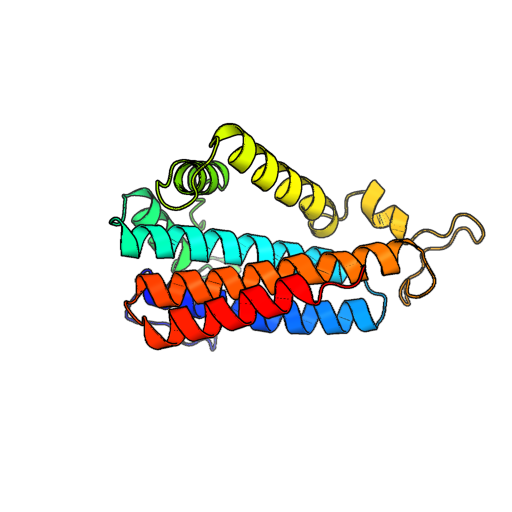U A C 1
ATOM 1576 O O . LEU A 1 199 ? 9.414 -8.687 13.927 1.00 96.19 199 LEU A O 1
ATOM 1580 N N . GLU A 1 200 ? 8.634 -10.303 15.275 1.00 97.12 200 GLU A N 1
ATOM 1581 C CA . GLU A 1 200 ? 9.843 -11.122 15.215 1.00 97.12 200 GLU A CA 1
ATOM 1582 C C . GLU A 1 200 ? 10.118 -11.631 13.794 1.00 97.12 200 GLU A C 1
ATOM 1584 O O . GLU A 1 200 ? 11.251 -11.558 13.308 1.00 97.12 200 GLU A O 1
ATOM 1589 N N . TYR A 1 201 ? 9.083 -12.088 13.084 1.00 97.31 201 TYR A N 1
ATOM 1590 C CA . TYR A 1 201 ? 9.215 -12.462 11.676 1.00 97.31 201 TYR A CA 1
ATOM 1591 C C . TYR A 1 201 ? 9.644 -11.270 10.808 1.00 97.31 201 TYR A C 1
ATOM 1593 O O . TYR A 1 201 ? 10.550 -11.398 9.989 1.00 97.31 201 TYR A O 1
ATOM 1601 N N . THR A 1 202 ? 9.048 -10.097 11.029 1.00 96.25 202 THR A N 1
ATOM 1602 C CA . THR A 1 202 ? 9.345 -8.858 10.293 1.00 96.25 202 THR A CA 1
ATOM 1603 C C . THR A 1 202 ? 10.806 -8.444 10.465 1.00 96.25 202 THR A C 1
ATOM 1605 O O . THR A 1 202 ? 11.462 -8.089 9.487 1.00 96.25 202 THR A O 1
ATOM 1608 N N . ARG A 1 203 ? 11.357 -8.559 11.681 1.00 95.06 203 ARG A N 1
ATOM 1609 C CA . ARG A 1 203 ? 12.781 -8.294 11.956 1.00 95.06 203 ARG A CA 1
ATOM 1610 C C . ARG A 1 203 ? 13.701 -9.269 11.226 1.00 95.06 203 ARG A C 1
ATOM 1612 O O . ARG A 1 203 ? 14.689 -8.852 10.624 1.00 95.06 203 ARG A O 1
ATOM 1619 N N . LYS A 1 204 ? 13.379 -10.566 11.244 1.00 95.75 204 LYS A N 1
ATOM 1620 C CA . LYS A 1 204 ? 14.146 -11.583 10.502 1.00 95.75 204 LYS A CA 1
ATOM 1621 C C . LYS A 1 204 ? 14.102 -11.330 9.000 1.00 95.75 204 LYS A C 1
ATOM 1623 O O . LYS A 1 204 ? 15.137 -11.406 8.349 1.00 95.75 204 LYS A O 1
ATOM 1628 N N . PHE A 1 205 ? 12.930 -10.974 8.482 1.00 95.00 205 PHE A N 1
ATOM 1629 C CA . PHE A 1 205 ? 12.729 -10.618 7.083 1.00 95.00 205 PHE A CA 1
ATOM 1630 C C . PHE A 1 205 ? 13.580 -9.405 6.682 1.00 95.00 205 PHE A C 1
ATOM 1632 O O . PHE A 1 205 ? 14.309 -9.475 5.701 1.00 95.00 205 PHE A O 1
ATOM 1639 N N . SER A 1 206 ? 13.595 -8.318 7.463 1.00 92.94 206 SER A N 1
ATOM 1640 C CA . SER A 1 206 ? 14.447 -7.161 7.132 1.00 92.94 206 SER A CA 1
ATOM 1641 C C . SER A 1 206 ? 15.941 -7.502 7.086 1.00 92.94 206 SER A C 1
ATOM 1643 O O . SER A 1 206 ? 16.683 -6.915 6.311 1.00 92.94 206 SER A O 1
ATOM 1645 N N . LEU A 1 207 ? 16.393 -8.480 7.878 1.00 92.62 207 LEU A N 1
ATOM 1646 C CA . LEU A 1 207 ? 17.790 -8.926 7.871 1.00 92.62 207 LEU A CA 1
ATOM 1647 C C . LEU A 1 207 ? 18.128 -9.860 6.698 1.00 92.62 207 LEU A C 1
ATOM 1649 O O . LEU A 1 207 ? 19.308 -10.065 6.417 1.00 92.62 207 LEU A O 1
ATOM 1653 N N . SER A 1 208 ? 17.122 -10.434 6.031 1.00 91.19 208 SER A N 1
ATOM 1654 C CA . SER A 1 208 ? 17.301 -11.318 4.876 1.00 91.19 208 SER A CA 1
ATOM 1655 C C . SER A 1 208 ? 17.154 -10.603 3.532 1.00 91.19 208 SER A C 1
ATOM 1657 O O . SER A 1 208 ? 17.041 -11.274 2.507 1.00 91.19 208 SER A O 1
ATOM 1659 N N . GLU A 1 209 ? 17.109 -9.270 3.531 1.00 84.94 209 GLU A N 1
ATOM 1660 C CA . GLU A 1 209 ? 17.057 -8.471 2.308 1.00 84.94 209 GLU A CA 1
ATOM 1661 C C . GLU A 1 209 ? 18.248 -8.804 1.386 1.00 84.94 209 GLU A C 1
ATOM 1663 O O . GLU A 1 209 ? 19.393 -8.850 1.858 1.00 84.94 209 GLU A O 1
ATOM 1668 N N . PRO A 1 210 ? 18.009 -9.074 0.087 1.00 76.12 210 PRO A N 1
ATOM 1669 C CA . PRO A 1 210 ? 19.085 -9.254 -0.880 1.00 76.12 210 PRO A CA 1
ATOM 1670 C C . PRO A 1 210 ? 19.960 -7.994 -0.937 1.00 76.12 210 PRO A C 1
ATOM 1672 O O . PRO A 1 210 ? 19.447 -6.901 -1.159 1.00 76.12 210 PRO A O 1
ATOM 1675 N N . LYS A 1 211 ? 21.269 -8.153 -0.712 1.00 61.69 211 LYS A N 1
ATOM 1676 C CA . LYS A 1 211 ? 22.263 -7.075 -0.836 1.00 61.69 211 LYS A CA 1
ATOM 1677 C C . LYS A 1 211 ? 22.784 -6.942 -2.258 1.00 61.69 211 LYS A C 1
ATOM 1679 O O . LYS A 1 211 ? 22.973 -8.001 -2.902 1.00 61.69 211 LYS A O 1
#

Mean predicted aligned error: 4.71 Å

Foldseek 3Di:
DPDDDDPPLALLVLLVVLLVLLVVLLVVLCVCLVQQNLLVSLLSLLSLLVSLLSLLLSLLCLVPNNDVLRVLVSCLSRDDQAPPPVCNVPDPDDRDDRDVLVSLLVNLPRPVPDDHSVVSSVVSVVSNVVSVCSVVVPPVSQCVQADPVVRDGNPRHDCVDPSSVVSVLCSLVSVLSSLVSQLSSCVSVVVVVSNVVSVVVSVVSVVPRDD

pLDDT: mean 91.7, std 7.56, range [60.84, 98.62]

Nearest PDB structures (foldseek):
  7d3s-assembly1_R  TM=2.656E-01  e=7.152E+00  Homo sapiens
  5x87-assembly1_D  TM=1.670E-01  e=3.042E+00  Klebsiella pneumoniae
  2cmr-assembly1_A  TM=1.865E-01  e=4.771E+00  Human immunodeficiency virus 1
  7lly-assembly1_R  TM=1.905E-01  e=4.990E+00  Homo sapiens